Protein AF-B0FYC1-F1 (afdb_monomer)

Solvent-accessible surface area (backbone atoms only — not comparable to full-atom values): 11957 Å² total; per-residue (Å²): 111,47,61,56,75,51,78,53,72,67,59,51,48,52,52,51,52,51,51,53,53,49,27,66,76,67,75,46,90,80,80,41,30,42,31,46,55,44,67,52,36,21,31,24,55,46,52,77,91,58,66,62,41,80,49,46,56,67,42,77,38,33,39,30,28,53,65,93,46,63,13,53,87,59,35,43,14,32,41,33,48,93,71,46,66,56,57,86,60,56,58,75,70,39,51,40,22,34,57,85,55,68,28,42,28,36,26,73,41,77,41,78,89,78,36,28,36,33,28,34,28,69,42,62,41,69,52,47,54,67,27,47,43,48,50,51,93,50,80,73,89,59,68,72,66,42,74,64,41,55,52,52,49,51,53,41,54,77,68,63,48,45,31,39,36,40,39,66,32,45,43,32,66,33,45,48,57,54,50,50,55,27,48,78,71,73,38,71,82,46,40,38,24,40,23,40,32,41,62,56,17,60,77,33,35,69,53,31,56,74,58,30,76,42,78,40,84,38,65,69,50,41,67,63,71

Mean predicted aligned error: 3.72 Å

Foldseek 3Di:
DQELLDDDLVVSLVVLVVVVVVCVVVVDDDAFEYEFPAWFKFWAAAPDPDFKAWDAFFDKAKEAQQPDDHDDNRYTYMDTFPRDRCLVQDDQQWWKAWQLNPWIWGFHDADPVRSMTITGTHHTDIHGHGITIDTAPTDDPHDLAGPSRLVSLLSVVVSPGQEYERPPDQALVSLVVSCVSCVVSVNNNRFYEYEDQGPSCVVHVVRNVVNGPYYDYPVSSHVSD

Nearest PDB structures (foldseek):
  8iau-assembly1_C  TM=9.844E-01  e=4.352E-39  Streptococcus pneumoniae R6
  8iav-assembly1_D  TM=9.855E-01  e=6.166E-29  Streptococcus pneumoniae R6
  4yng-assembly1_D  TM=9.513E-01  e=1.960E-28  Escherichia coli
  4yng-assembly2_G  TM=9.503E-01  e=7.948E-28  Escherichia coli
  2e28-assembly1_A  TM=9.509E-01  e=4.743E-25  Geobacillus stearothermophilus

pLDDT: mean 95.65, std 3.63, range [79.38, 98.75]

Structure (mmCIF, N/CA/C/O backbone):
data_AF-B0FYC1-F1
#
_entry.id   AF-B0FYC1-F1
#
loop_
_atom_site.group_PDB
_atom_site.id
_atom_site.type_symbol
_atom_site.label_atom_id
_atom_site.label_alt_id
_atom_site.label_comp_id
_atom_site.label_asym_id
_atom_site.label_entity_id
_atom_site.label_seq_id
_atom_site.pdbx_PDB_ins_code
_atom_site.Cartn_x
_atom_site.Cartn_y
_atom_site.Cartn_z
_atom_site.occupancy
_atom_site.B_iso_or_equiv
_atom_site.auth_seq_id
_atom_site.auth_comp_id
_atom_site.auth_asym_id
_atom_site.auth_atom_id
_atom_site.pdbx_PDB_model_num
ATOM 1 N N . ARG A 1 1 ? -11.394 10.426 9.222 1.00 97.31 1 ARG A N 1
ATOM 2 C CA . ARG A 1 1 ? -10.357 9.568 8.605 1.00 97.31 1 ARG A CA 1
ATOM 3 C C . ARG A 1 1 ? -9.021 10.265 8.756 1.00 97.31 1 ARG A C 1
ATOM 5 O O . ARG A 1 1 ? -8.902 11.402 8.316 1.00 97.31 1 ARG A O 1
ATOM 12 N N . PHE A 1 2 ? -8.058 9.582 9.352 1.00 98.12 2 PHE A N 1
ATOM 13 C CA . PHE A 1 2 ? -6.669 9.993 9.488 1.00 98.12 2 PHE A CA 1
ATOM 14 C C . PHE A 1 2 ? -5.854 9.040 8.615 1.00 98.12 2 PHE A C 1
ATOM 16 O O . PHE A 1 2 ? -5.843 7.843 8.878 1.00 98.12 2 PHE A O 1
ATOM 23 N N . ASN A 1 3 ? -5.287 9.542 7.517 1.00 96.88 3 ASN A N 1
ATOM 24 C CA . ASN A 1 3 ? -4.524 8.731 6.567 1.00 96.88 3 ASN A CA 1
ATOM 25 C C . ASN A 1 3 ? -3.059 8.681 7.010 1.00 96.88 3 ASN A C 1
ATOM 27 O O . ASN A 1 3 ? -2.373 9.700 6.903 1.00 96.88 3 ASN A O 1
ATOM 31 N N . PHE A 1 4 ? -2.604 7.525 7.495 1.00 96.06 4 PHE A N 1
ATOM 32 C CA . PHE A 1 4 ? -1.253 7.339 8.031 1.00 96.06 4 PHE A CA 1
ATOM 33 C C . PHE A 1 4 ? -0.199 7.050 6.956 1.00 96.06 4 PHE A C 1
ATOM 35 O O . PHE A 1 4 ? 0.986 6.971 7.270 1.00 96.06 4 PHE A O 1
ATOM 42 N N . SER A 1 5 ? -0.567 7.038 5.670 1.00 90.06 5 SER A N 1
ATOM 43 C CA . SER A 1 5 ? 0.408 7.116 4.571 1.00 90.06 5 SER A CA 1
ATOM 44 C C . SER A 1 5 ? 1.180 8.444 4.555 1.00 90.06 5 SER A C 1
ATOM 46 O O . SER A 1 5 ? 2.250 8.529 3.946 1.00 90.06 5 SER A O 1
ATOM 48 N N . HIS A 1 6 ? 0.671 9.475 5.242 1.00 87.75 6 HIS A N 1
ATOM 49 C CA . HIS A 1 6 ? 1.263 10.811 5.326 1.00 87.75 6 HIS A CA 1
ATOM 50 C C . HIS A 1 6 ? 1.320 11.329 6.765 1.00 87.75 6 HIS A C 1
ATOM 52 O O . HIS A 1 6 ? 0.493 10.967 7.600 1.00 87.75 6 HIS A O 1
ATOM 58 N N . GLY A 1 7 ? 2.254 12.248 7.010 1.00 89.56 7 GLY A N 1
ATOM 59 C CA . GLY A 1 7 ? 2.492 12.829 8.329 1.00 89.56 7 GLY A CA 1
ATOM 60 C C . GLY A 1 7 ? 3.144 11.853 9.305 1.00 89.56 7 GLY A C 1
ATOM 61 O O . GLY A 1 7 ? 3.281 10.659 9.025 1.00 89.56 7 GLY A O 1
ATOM 62 N N . ASP A 1 8 ? 3.572 12.390 10.439 1.00 96.06 8 ASP A N 1
ATOM 63 C CA . ASP A 1 8 ? 4.079 11.626 11.576 1.00 96.06 8 ASP A CA 1
ATOM 64 C C . ASP A 1 8 ? 3.025 11.536 12.695 1.00 96.06 8 ASP A C 1
ATOM 66 O O . ASP A 1 8 ? 1.916 12.067 12.587 1.00 96.06 8 ASP A O 1
ATOM 70 N N . HIS A 1 9 ? 3.353 10.829 13.779 1.00 98.19 9 HIS A N 1
ATOM 71 C CA . HIS A 1 9 ? 2.449 10.676 14.925 1.00 98.19 9 HIS A CA 1
ATOM 72 C C . HIS A 1 9 ? 2.091 12.016 15.570 1.00 98.19 9 HIS A C 1
ATOM 74 O O . HIS A 1 9 ? 0.949 12.196 15.985 1.00 98.19 9 HIS A O 1
ATOM 80 N N . GLN A 1 10 ? 3.020 12.976 15.606 1.00 98.06 10 GLN A N 1
ATOM 81 C CA . GLN A 1 10 ? 2.755 14.296 16.172 1.00 98.06 10 GLN A CA 1
ATOM 82 C C . GLN A 1 10 ? 1.689 15.029 15.348 1.00 98.06 10 GLN A C 1
ATOM 84 O O . GLN A 1 10 ? 0.670 15.457 15.890 1.00 98.06 10 GLN A O 1
ATOM 89 N N . GLU A 1 11 ? 1.868 15.094 14.029 1.00 97.62 11 GLU A N 1
ATOM 90 C CA . GLU A 1 11 ? 0.924 15.734 13.114 1.00 97.62 11 GLU A CA 1
ATOM 91 C C . GLU A 1 11 ? -0.456 15.056 13.150 1.00 97.62 11 GLU A C 1
ATOM 93 O O . GLU A 1 11 ? -1.493 15.729 13.148 1.00 97.62 11 GLU A O 1
ATOM 98 N N . GLN A 1 12 ? -0.498 13.721 13.202 1.00 98.12 12 GLN A N 1
ATOM 99 C CA . GLN A 1 12 ? -1.759 12.983 13.317 1.00 98.12 12 GLN A CA 1
ATOM 100 C C . GLN A 1 12 ? -2.446 13.236 14.667 1.00 98.12 12 GLN A C 1
ATOM 102 O O . GLN A 1 12 ? -3.660 13.456 14.696 1.00 98.12 12 GLN A O 1
ATOM 107 N N . GLY A 1 13 ? -1.689 13.281 15.765 1.00 98.19 13 GLY A N 1
ATOM 108 C CA . GLY A 1 13 ? -2.191 13.628 17.097 1.00 98.19 13 GLY A CA 1
ATOM 109 C C . GLY A 1 13 ? -2.790 15.032 17.150 1.00 98.19 13 GLY A C 1
ATOM 110 O O . GLY A 1 13 ? -3.908 15.211 17.636 1.00 98.19 13 GLY A O 1
ATOM 111 N N . ASP A 1 14 ? -2.120 16.019 16.553 1.00 98.31 14 ASP A N 1
ATOM 112 C CA . ASP A 1 14 ? -2.607 17.402 16.490 1.00 98.31 14 ASP A CA 1
ATOM 113 C C . ASP A 1 14 ? -3.913 17.516 15.684 1.00 98.31 14 ASP A C 1
ATOM 115 O O . ASP A 1 14 ? -4.853 18.230 16.067 1.00 98.31 14 ASP A O 1
ATOM 119 N N . ARG A 1 15 ? -4.031 16.754 14.587 1.00 98.06 15 ARG A N 1
ATOM 120 C CA . ARG A 1 15 ? -5.282 16.644 13.818 1.00 98.06 15 ARG A CA 1
ATOM 121 C C . ARG A 1 15 ? -6.396 16.016 14.652 1.00 98.06 15 ARG A C 1
ATOM 123 O O . ARG A 1 15 ? -7.517 16.526 14.642 1.00 98.06 15 ARG A O 1
ATOM 130 N N . MET A 1 16 ? -6.110 14.943 15.388 1.00 98.12 16 MET A N 1
ATOM 131 C CA . MET A 1 16 ? -7.084 14.296 16.273 1.00 98.12 16 MET A CA 1
ATOM 132 C C . MET A 1 16 ? -7.540 15.240 17.394 1.00 98.12 16 MET A C 1
ATOM 134 O O . MET A 1 16 ? -8.743 15.371 17.631 1.00 98.12 16 MET A O 1
ATOM 138 N N . ALA A 1 17 ? -6.616 15.970 18.022 1.00 98.06 17 ALA A N 1
ATOM 139 C CA . ALA A 1 17 ? -6.924 16.982 19.033 1.00 98.06 17 ALA A CA 1
ATOM 140 C C . ALA A 1 17 ? -7.805 18.111 18.470 1.00 98.06 17 ALA A C 1
ATOM 142 O O . ALA A 1 17 ? -8.762 18.545 19.116 1.00 98.06 17 ALA A O 1
ATOM 143 N N . THR A 1 18 ? -7.544 18.537 17.231 1.00 98.25 18 THR A N 1
ATOM 144 C CA . THR A 1 18 ? -8.375 19.526 16.530 1.00 98.25 18 THR A CA 1
ATOM 145 C C . THR A 1 18 ? -9.812 19.032 16.355 1.00 98.25 18 THR A C 1
ATOM 147 O O . THR A 1 18 ? -10.756 19.782 16.613 1.00 98.25 18 THR A O 1
ATOM 150 N N . VAL A 1 19 ? -10.000 17.763 15.976 1.00 97.94 19 VAL A N 1
ATOM 151 C CA . VAL A 1 19 ? -11.339 17.162 15.861 1.00 97.94 19 VAL A CA 1
ATOM 152 C C . VAL A 1 19 ? -12.032 17.101 17.223 1.00 97.94 19 VAL A C 1
ATOM 154 O O . VAL A 1 19 ? -13.192 17.493 17.314 1.00 97.94 19 VAL A O 1
ATOM 157 N N . ARG A 1 20 ? -11.334 16.706 18.298 1.00 97.69 20 ARG A N 1
ATOM 158 C CA . ARG A 1 20 ? -11.902 16.686 19.663 1.00 97.69 20 ARG A CA 1
ATOM 159 C C . ARG A 1 20 ? -12.400 18.064 20.100 1.00 97.69 20 ARG A C 1
ATOM 161 O O . ARG A 1 20 ? -13.526 18.189 20.572 1.00 97.69 20 ARG A O 1
ATOM 168 N N . ARG A 1 21 ? -11.613 19.115 19.856 1.00 98.19 21 ARG A N 1
ATOM 169 C CA . ARG A 1 21 ? -12.031 20.499 20.125 1.00 98.19 21 ARG A CA 1
ATOM 170 C C . ARG A 1 21 ? -13.272 20.889 19.318 1.00 98.19 21 ARG A C 1
ATOM 172 O O . ARG A 1 21 ? -14.149 21.583 19.828 1.00 98.19 21 ARG A O 1
ATOM 179 N N . ALA A 1 22 ? -13.364 20.452 18.063 1.00 98.25 22 ALA A N 1
ATOM 180 C CA . ALA A 1 22 ? -14.547 20.692 17.243 1.00 98.25 22 ALA A CA 1
ATOM 181 C C . ALA A 1 22 ? -15.791 19.977 17.803 1.00 98.25 22 ALA A C 1
ATOM 183 O O . ALA A 1 22 ? -16.869 20.572 17.806 1.00 98.25 22 ALA A O 1
ATOM 184 N N . GLU A 1 23 ? -15.650 18.754 18.328 1.00 97.88 23 GLU A N 1
ATOM 185 C CA . GLU A 1 23 ? -16.742 18.045 19.012 1.00 97.88 23 GLU A CA 1
ATOM 186 C C . GLU A 1 23 ? -17.252 18.808 20.239 1.00 97.88 23 GLU A C 1
ATOM 188 O O . GLU A 1 23 ? -18.464 18.924 20.424 1.00 97.88 23 GLU A O 1
ATOM 193 N N . GLU A 1 24 ? -16.341 19.329 21.067 1.00 97.75 24 GLU A N 1
ATOM 194 C CA . GLU A 1 24 ? -16.670 20.102 22.273 1.00 97.75 24 GLU A CA 1
ATOM 195 C C . GLU A 1 24 ? -17.447 21.376 21.934 1.00 97.75 24 GLU A C 1
ATOM 197 O O . GLU A 1 24 ? -18.479 21.653 22.541 1.00 97.75 24 GLU A O 1
ATOM 202 N N . ILE A 1 25 ? -16.983 22.124 20.929 1.00 98.38 25 ILE A N 1
ATOM 203 C CA . ILE A 1 25 ? -17.631 23.363 20.478 1.00 98.38 25 ILE A CA 1
ATOM 204 C C . ILE A 1 25 ? -19.008 23.071 19.872 1.00 98.38 25 ILE A C 1
ATOM 206 O O . ILE A 1 25 ? -19.964 23.807 20.117 1.00 98.38 25 ILE A O 1
ATOM 210 N N . ALA A 1 26 ? -19.116 22.019 19.058 1.00 97.88 26 ALA A N 1
ATOM 211 C CA . ALA A 1 26 ? -20.341 21.701 18.331 1.00 97.88 26 ALA A CA 1
ATOM 212 C C . ALA A 1 26 ? -21.358 20.892 19.154 1.00 97.88 26 ALA A C 1
ATOM 214 O O . ALA A 1 26 ? -22.508 20.768 18.729 1.00 97.88 26 ALA A O 1
ATOM 215 N N . GLY A 1 27 ? -20.944 20.295 20.278 1.00 97.81 27 GLY A N 1
ATOM 216 C CA . GLY A 1 27 ? -21.760 19.361 21.057 1.00 97.81 27 GLY A CA 1
ATOM 217 C C . GLY A 1 27 ? -22.130 18.089 20.284 1.00 97.81 27 GLY A C 1
ATOM 218 O O . GLY A 1 27 ? -23.174 17.490 20.540 1.00 97.81 27 GLY A O 1
ATOM 219 N N . LYS A 1 28 ? -21.316 17.694 19.297 1.00 97.62 28 LYS A N 1
ATOM 220 C CA . LYS A 1 28 ? -21.566 16.547 18.409 1.00 97.62 28 LYS A CA 1
ATOM 221 C C . LYS A 1 28 ? -20.375 15.606 18.414 1.00 97.62 28 LYS A C 1
ATOM 223 O O . LYS A 1 28 ? -19.239 16.061 18.404 1.00 97.62 28 LYS A O 1
ATOM 228 N N . LYS A 1 29 ? -20.649 14.303 18.386 1.00 96.38 29 LYS A N 1
ATOM 229 C CA . LYS A 1 29 ? -19.627 13.258 18.303 1.00 96.38 29 LYS A CA 1
ATOM 230 C C . LYS A 1 29 ? -19.434 12.769 16.874 1.00 96.38 29 LYS A C 1
ATOM 232 O O . LYS A 1 29 ? -20.402 12.680 16.117 1.00 96.38 29 LYS A O 1
ATOM 237 N N . VAL A 1 30 ? -18.193 12.456 16.523 1.00 97.38 30 VAL A N 1
ATOM 238 C CA . VAL A 1 30 ? -17.780 11.889 15.239 1.00 97.38 30 VAL A CA 1
ATOM 239 C C . VAL A 1 30 ? -16.853 10.699 15.462 1.00 97.38 30 VAL A C 1
ATOM 241 O O . VAL A 1 30 ? -16.170 10.596 16.473 1.00 97.38 30 VAL A O 1
ATOM 244 N N . GLY A 1 31 ? -16.828 9.788 14.493 1.00 97.12 31 GLY A N 1
ATOM 245 C CA . GLY A 1 31 ? -15.943 8.633 14.527 1.00 97.12 31 GLY A CA 1
ATOM 246 C C . GLY A 1 31 ? -14.504 8.969 14.138 1.00 97.12 31 GLY A C 1
ATOM 247 O O . GLY A 1 31 ? -14.258 9.675 13.154 1.00 97.12 31 GLY A O 1
ATOM 248 N N . PHE A 1 32 ? -13.549 8.395 14.861 1.00 98.38 32 PHE A N 1
ATOM 249 C CA . PHE A 1 32 ? -12.123 8.476 14.576 1.00 98.38 32 PHE A CA 1
ATOM 250 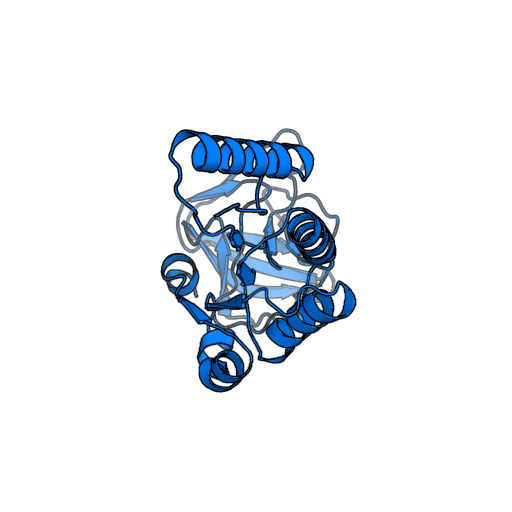C C . PHE A 1 32 ? -11.692 7.188 13.874 1.00 98.38 32 PHE A C 1
ATOM 252 O O . PHE A 1 32 ? -11.681 6.115 14.472 1.00 98.38 32 PHE A O 1
ATOM 259 N N . LEU A 1 33 ? -11.368 7.308 12.586 1.00 98.69 33 LEU A N 1
ATOM 260 C CA . LEU A 1 33 ? -10.904 6.206 11.745 1.00 98.69 33 LEU A CA 1
ATOM 261 C C . LEU A 1 33 ? -9.442 6.423 11.379 1.00 98.69 3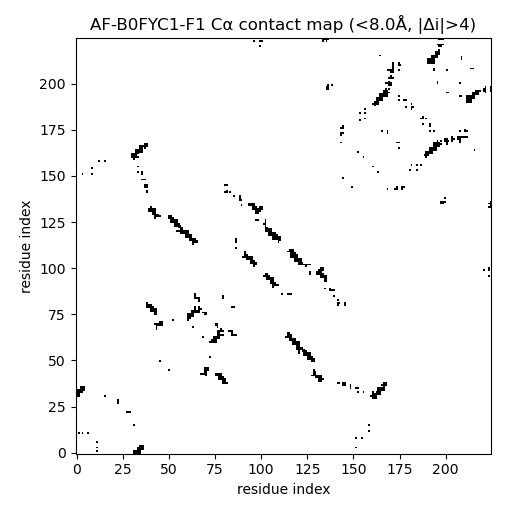3 LEU A C 1
ATOM 263 O O . LEU A 1 33 ? -9.146 7.424 10.715 1.00 98.69 33 LEU A O 1
ATOM 267 N N . LEU A 1 34 ? -8.574 5.498 11.780 1.00 98.56 34 LEU A N 1
ATOM 268 C CA . LEU A 1 34 ? -7.202 5.387 11.291 1.00 98.56 34 LEU A CA 1
ATOM 269 C C . LEU A 1 34 ? -7.206 4.559 10.012 1.00 98.56 34 LEU A C 1
ATOM 271 O O . LEU A 1 34 ? -7.779 3.480 9.989 1.00 98.56 34 LEU A O 1
ATOM 275 N N . ASP A 1 35 ? -6.594 5.070 8.954 1.00 98.12 35 ASP A N 1
ATOM 276 C CA . ASP A 1 35 ? -6.373 4.341 7.707 1.00 98.12 35 ASP A CA 1
ATOM 277 C C . ASP A 1 35 ? -4.882 4.036 7.610 1.00 98.12 35 ASP A C 1
ATOM 279 O O . ASP A 1 35 ? -4.065 4.963 7.548 1.00 98.12 35 ASP A O 1
ATOM 283 N N . THR A 1 36 ? -4.554 2.750 7.716 1.00 97.06 36 THR A N 1
ATOM 284 C CA . THR A 1 36 ? -3.173 2.249 7.713 1.00 97.06 36 THR A CA 1
ATOM 285 C C . THR A 1 36 ? -2.512 2.492 6.363 1.00 97.06 36 THR A C 1
ATOM 287 O O . THR A 1 36 ? -3.184 2.624 5.338 1.00 97.06 36 THR A O 1
ATOM 290 N N . LYS A 1 37 ? -1.181 2.537 6.337 1.00 93.25 37 LYS A N 1
ATOM 291 C CA . LYS A 1 37 ? -0.457 2.679 5.078 1.00 93.25 37 LYS A CA 1
ATOM 292 C C . LYS A 1 37 ? -0.487 1.368 4.290 1.00 93.25 37 LYS A C 1
ATOM 294 O O . LYS A 1 37 ? -0.746 1.388 3.090 1.00 93.25 37 LYS A O 1
ATOM 299 N N . GLY A 1 38 ? -0.275 0.252 4.983 1.00 92.12 38 GLY A N 1
ATOM 300 C CA . GLY A 1 38 ? -0.203 -1.078 4.393 1.00 92.12 38 GLY A CA 1
ATOM 301 C C . GLY A 1 38 ? 1.129 -1.362 3.688 1.00 92.12 38 GLY A C 1
ATOM 302 O O . GLY A 1 38 ? 1.951 -0.459 3.473 1.00 92.12 38 GLY A O 1
ATOM 303 N N . PRO A 1 39 ? 1.371 -2.634 3.331 1.00 90.62 39 PRO A N 1
ATOM 304 C CA . PRO A 1 39 ? 2.517 -3.012 2.520 1.00 90.62 39 PRO A CA 1
ATOM 305 C C . PRO A 1 39 ? 2.343 -2.534 1.070 1.00 90.62 39 PRO A C 1
ATOM 307 O O . PRO A 1 39 ? 1.286 -2.704 0.476 1.00 90.62 39 PRO A O 1
ATOM 310 N N . GLU A 1 40 ? 3.398 -1.971 0.484 1.00 89.25 40 GLU A N 1
ATOM 311 C CA . GLU A 1 40 ? 3.412 -1.477 -0.899 1.00 89.25 40 GLU A CA 1
ATOM 312 C C . GLU A 1 40 ? 4.753 -1.804 -1.579 1.00 89.25 40 GLU A C 1
ATOM 314 O O . GLU A 1 40 ? 5.767 -2.041 -0.910 1.00 89.25 40 GLU A O 1
ATOM 319 N N . ILE A 1 41 ? 4.766 -1.784 -2.914 1.00 94.06 41 ILE A N 1
ATOM 320 C CA . ILE A 1 41 ? 5.994 -1.702 -3.713 1.00 94.06 41 ILE A CA 1
ATOM 321 C C . ILE A 1 41 ? 6.134 -0.268 -4.205 1.00 94.06 41 ILE A C 1
ATOM 323 O O . ILE A 1 41 ? 5.158 0.358 -4.622 1.00 94.06 41 ILE A O 1
ATOM 327 N N . ARG A 1 42 ? 7.353 0.262 -4.180 1.00 95.06 42 ARG A N 1
ATOM 328 C CA . ARG A 1 42 ? 7.677 1.571 -4.738 1.00 95.06 42 ARG A CA 1
ATOM 329 C C . ARG A 1 42 ? 8.933 1.543 -5.581 1.00 95.06 42 ARG A C 1
ATOM 331 O O . ARG A 1 42 ? 9.772 0.671 -5.415 1.00 95.06 42 ARG A O 1
ATOM 338 N N . THR A 1 43 ? 9.106 2.544 -6.433 1.00 96.25 43 THR A N 1
ATOM 339 C CA . THR A 1 43 ? 10.417 2.845 -7.014 1.00 96.25 43 THR A CA 1
ATOM 340 C C . THR A 1 43 ? 11.354 3.415 -5.949 1.00 96.25 43 THR A C 1
ATOM 342 O O . THR A 1 43 ? 10.938 4.182 -5.076 1.00 96.25 43 THR A O 1
ATOM 345 N N . GLU A 1 44 ? 12.629 3.057 -6.010 1.00 95.50 44 GLU A N 1
ATOM 346 C CA . GLU A 1 44 ? 13.650 3.594 -5.113 1.00 95.50 44 GLU A CA 1
ATOM 347 C C . GLU A 1 44 ? 13.997 5.058 -5.421 1.00 95.50 44 GLU A C 1
ATOM 349 O O . GLU A 1 44 ? 13.531 5.668 -6.391 1.00 95.50 44 GLU A O 1
ATOM 354 N N . LEU A 1 45 ? 14.836 5.640 -4.566 1.00 94.38 45 LEU A N 1
ATOM 355 C CA . LEU A 1 45 ? 15.536 6.880 -4.875 1.00 94.38 45 LEU A CA 1
ATOM 356 C C . LEU A 1 45 ? 16.413 6.706 -6.114 1.00 94.38 45 LEU A C 1
ATOM 358 O O . LEU A 1 45 ? 16.912 5.621 -6.405 1.00 94.38 45 LEU A O 1
ATOM 362 N N . PHE A 1 46 ? 16.599 7.793 -6.851 1.00 93.75 46 PHE A N 1
ATOM 363 C CA . PHE A 1 46 ? 17.389 7.779 -8.074 1.00 93.75 46 PHE A CA 1
ATOM 364 C C . PHE A 1 46 ? 18.847 8.113 -7.764 1.00 93.75 46 PHE A C 1
ATOM 366 O O . PHE A 1 46 ? 19.154 8.745 -6.745 1.00 93.75 46 PHE A O 1
ATOM 373 N N . GLU A 1 47 ? 19.745 7.641 -8.621 1.00 87.44 47 GLU A N 1
ATOM 374 C CA . GLU A 1 47 ? 21.097 8.169 -8.700 1.00 87.44 47 GLU A CA 1
ATOM 375 C C . GLU A 1 47 ? 21.048 9.635 -9.147 1.00 87.44 47 GLU A C 1
ATOM 377 O O . GLU A 1 47 ? 20.106 10.084 -9.808 1.00 87.44 47 GLU A O 1
ATOM 382 N N . ASP A 1 48 ? 22.060 10.392 -8.727 1.00 79.38 48 ASP A N 1
ATOM 383 C CA . ASP A 1 48 ? 22.152 11.838 -8.930 1.00 79.38 48 ASP A CA 1
ATOM 384 C C . ASP A 1 48 ? 20.957 12.641 -8.363 1.00 79.38 48 ASP A C 1
ATOM 386 O O . ASP A 1 48 ? 20.144 12.157 -7.573 1.00 79.38 48 ASP A O 1
ATOM 390 N N . ASP A 1 49 ? 20.857 13.917 -8.745 1.00 83.75 49 ASP A N 1
ATOM 391 C CA . ASP A 1 49 ? 19.732 14.802 -8.410 1.00 83.75 49 ASP A CA 1
ATOM 392 C C . ASP A 1 49 ? 18.547 14.645 -9.390 1.00 83.75 49 ASP A C 1
ATOM 394 O O . ASP A 1 49 ? 17.698 15.538 -9.520 1.00 83.75 49 ASP A O 1
ATOM 398 N N . ALA A 1 50 ? 18.476 13.513 -10.103 1.00 86.44 50 ALA A N 1
ATOM 399 C CA . ALA A 1 50 ? 17.408 13.231 -11.051 1.00 86.44 50 ALA A CA 1
ATOM 400 C C . ALA A 1 50 ? 16.044 13.178 -10.340 1.00 86.44 50 ALA A C 1
ATOM 402 O O . ALA A 1 50 ? 15.873 12.592 -9.266 1.00 86.44 50 ALA A O 1
ATOM 403 N N . LYS A 1 51 ? 15.044 13.822 -10.948 1.00 89.38 51 LYS A N 1
ATOM 404 C CA . LYS A 1 51 ? 13.663 13.825 -10.436 1.00 89.38 51 LYS A CA 1
ATOM 405 C C . LYS A 1 51 ? 12.806 12.745 -11.087 1.00 89.38 51 LYS A C 1
ATOM 407 O O . LYS A 1 51 ? 11.949 12.171 -10.419 1.00 89.38 51 LYS A O 1
ATOM 412 N N . GLU A 1 52 ? 13.054 12.493 -12.365 1.00 94.81 52 GLU A N 1
ATOM 413 C CA . GLU A 1 52 ? 12.304 11.569 -13.204 1.00 94.81 52 GLU A CA 1
ATOM 414 C C . GLU A 1 52 ? 13.153 11.117 -14.399 1.00 94.81 52 GLU A C 1
ATOM 416 O O . GLU A 1 52 ? 14.065 11.831 -14.825 1.00 94.81 52 GLU A O 1
ATOM 421 N N . TYR A 1 53 ? 12.824 9.950 -14.949 1.00 96.38 53 TYR A N 1
ATOM 422 C CA . TYR A 1 53 ? 13.338 9.459 -16.224 1.00 96.38 53 TYR A CA 1
ATOM 423 C C . TYR A 1 53 ? 12.178 9.288 -17.200 1.00 96.38 53 TYR A C 1
ATOM 425 O O . TYR A 1 53 ? 11.177 8.656 -16.865 1.00 96.38 53 TYR A O 1
ATOM 433 N N . ALA A 1 54 ? 12.314 9.858 -18.396 1.00 97.00 54 ALA A N 1
ATOM 434 C CA . ALA A 1 54 ? 11.339 9.716 -19.469 1.00 97.00 54 ALA A CA 1
ATOM 435 C C . ALA A 1 54 ? 11.642 8.487 -20.332 1.00 97.00 54 ALA A C 1
ATOM 437 O O . ALA A 1 54 ? 12.807 8.244 -20.675 1.00 97.00 54 ALA A O 1
ATOM 438 N N . TYR A 1 55 ? 10.577 7.784 -20.705 1.00 97.75 55 TYR A N 1
ATOM 439 C CA . TYR A 1 55 ? 10.592 6.595 -21.543 1.00 97.75 55 TYR A CA 1
ATOM 440 C C . TYR A 1 55 ? 9.578 6.716 -22.676 1.00 97.75 55 TYR A C 1
ATOM 442 O O . TYR A 1 55 ? 8.531 7.358 -22.541 1.00 97.75 55 TYR A O 1
ATOM 450 N N . THR A 1 56 ? 9.900 6.068 -23.785 1.00 98.19 56 THR A N 1
ATOM 451 C CA . THR A 1 56 ? 9.044 5.937 -24.958 1.00 98.19 56 THR A CA 1
ATOM 452 C C . THR A 1 56 ? 8.591 4.490 -25.098 1.00 98.19 56 THR A C 1
ATOM 454 O O . THR A 1 56 ? 9.287 3.550 -24.719 1.00 98.19 56 THR A O 1
ATOM 457 N N . THR A 1 57 ? 7.400 4.307 -25.652 1.00 98.50 57 THR A N 1
ATOM 458 C CA . THR A 1 57 ? 6.832 2.996 -25.967 1.00 98.50 57 THR A CA 1
ATOM 459 C C . THR A 1 57 ? 7.830 2.134 -26.746 1.00 98.50 57 THR A C 1
ATOM 461 O O . THR A 1 57 ? 8.367 2.557 -27.772 1.00 98.50 57 THR A O 1
ATOM 464 N N . GLY A 1 58 ? 8.053 0.907 -26.280 1.00 97.94 58 GLY A N 1
ATOM 465 C CA . GLY A 1 58 ? 9.009 -0.040 -26.854 1.00 97.94 58 GLY A CA 1
ATOM 466 C C . GLY A 1 58 ? 10.434 0.067 -26.306 1.00 97.94 58 GLY A C 1
ATOM 467 O O . GLY A 1 58 ? 11.249 -0.804 -26.622 1.00 97.94 58 GLY A O 1
ATOM 468 N N . ASP A 1 59 ? 10.739 1.067 -25.471 1.00 98.44 59 ASP A N 1
ATOM 469 C CA . ASP A 1 59 ? 12.017 1.128 -24.762 1.00 98.44 59 ASP A CA 1
ATOM 470 C C . ASP A 1 59 ? 12.225 -0.134 -23.918 1.00 98.44 59 ASP A C 1
ATOM 472 O O . ASP A 1 59 ? 11.292 -0.690 -23.331 1.00 98.44 59 ASP A O 1
ATOM 476 N N . LYS A 1 60 ? 13.482 -0.578 -23.849 1.00 98.31 60 LYS A N 1
ATOM 477 C CA . LYS A 1 60 ? 13.902 -1.732 -23.057 1.00 98.31 60 LYS A CA 1
ATOM 478 C C . LYS A 1 60 ? 14.738 -1.251 -21.879 1.00 98.31 60 LYS A C 1
ATOM 480 O O . LYS A 1 60 ? 15.791 -0.650 -22.079 1.00 98.31 60 LYS A O 1
ATOM 485 N N . LEU A 1 61 ? 14.288 -1.559 -20.670 1.00 98.12 61 LEU A N 1
ATOM 486 C CA . LEU A 1 61 ? 14.988 -1.251 -19.424 1.00 98.12 61 LEU A CA 1
ATOM 487 C C . LEU A 1 61 ? 14.975 -2.463 -18.491 1.00 98.12 61 LEU A C 1
ATOM 489 O O . LEU A 1 61 ? 14.446 -3.529 -18.829 1.00 98.12 61 LEU A O 1
ATOM 493 N N . ARG A 1 62 ? 15.577 -2.301 -17.314 1.00 98.50 62 ARG A N 1
ATOM 494 C CA . ARG A 1 62 ? 15.615 -3.325 -16.275 1.00 98.50 62 ARG A CA 1
ATOM 495 C C . ARG A 1 62 ? 14.902 -2.846 -15.019 1.00 98.50 62 ARG A C 1
ATOM 497 O O . ARG A 1 62 ? 14.905 -1.656 -14.711 1.00 98.50 62 ARG A O 1
ATOM 504 N N . VAL A 1 63 ? 14.302 -3.781 -14.293 1.00 98.50 63 VAL A N 1
ATOM 505 C CA . VAL A 1 63 ? 13.691 -3.541 -12.983 1.00 98.50 63 VAL A CA 1
ATOM 506 C C . VAL A 1 63 ? 14.374 -4.437 -11.961 1.00 98.50 63 VAL A C 1
ATOM 508 O O . VAL A 1 63 ? 14.280 -5.658 -12.063 1.00 98.50 63 VAL A O 1
ATOM 511 N N . ALA A 1 64 ? 15.075 -3.850 -10.994 1.00 98.06 64 ALA A N 1
ATOM 512 C CA . ALA A 1 64 ? 15.783 -4.590 -9.954 1.00 98.06 64 ALA A CA 1
ATOM 513 C C . ALA A 1 64 ? 14.883 -4.827 -8.739 1.00 98.06 64 ALA A C 1
ATOM 515 O O . ALA A 1 64 ? 14.292 -3.891 -8.203 1.00 98.06 64 ALA A O 1
ATOM 516 N N . THR A 1 65 ? 14.803 -6.074 -8.275 1.00 96.69 65 THR A N 1
ATOM 517 C CA . THR A 1 65 ? 14.022 -6.444 -7.079 1.00 96.69 65 THR A CA 1
ATOM 518 C C . THR A 1 65 ? 14.881 -6.511 -5.818 1.00 96.69 65 THR A C 1
ATOM 520 O O . THR A 1 65 ? 14.363 -6.501 -4.698 1.00 96.69 65 THR A O 1
ATOM 523 N N . LYS A 1 66 ? 16.209 -6.553 -5.981 1.00 94.12 66 LYS A N 1
ATOM 524 C CA . LYS A 1 66 ? 17.163 -6.469 -4.877 1.00 94.12 66 LYS A CA 1
ATOM 525 C C . LYS A 1 66 ? 17.061 -5.105 -4.183 1.00 94.12 66 LYS A C 1
ATOM 527 O O . LYS A 1 66 ? 17.149 -4.057 -4.816 1.00 94.12 66 LYS A O 1
ATOM 532 N N . GLN A 1 67 ? 16.928 -5.141 -2.861 1.00 92.25 67 GLN A N 1
ATOM 533 C CA . GLN A 1 67 ? 16.717 -3.957 -2.028 1.00 92.25 67 GLN A CA 1
ATOM 534 C C . GLN A 1 67 ? 17.992 -3.113 -1.845 1.00 92.25 67 GLN A C 1
ATOM 536 O O . GLN A 1 67 ? 19.111 -3.633 -1.883 1.00 92.25 67 GLN A O 1
ATOM 541 N N . GLY A 1 68 ? 17.815 -1.812 -1.582 1.00 89.19 68 GLY A N 1
ATOM 542 C CA . GLY A 1 68 ? 18.902 -0.886 -1.228 1.00 89.19 68 GLY A CA 1
ATOM 543 C C . GLY A 1 68 ? 19.738 -0.376 -2.407 1.00 89.19 68 GLY A C 1
ATOM 544 O O . GLY A 1 68 ? 20.836 0.140 -2.198 1.00 89.19 68 GLY A O 1
ATOM 545 N N . ILE A 1 69 ? 19.239 -0.527 -3.634 1.00 92.44 69 ILE A N 1
ATOM 546 C CA . ILE A 1 69 ? 19.876 -0.042 -4.863 1.00 92.44 69 ILE A CA 1
ATOM 547 C C . ILE A 1 69 ? 19.184 1.253 -5.293 1.00 92.44 69 ILE A C 1
ATOM 549 O O . ILE A 1 69 ? 17.963 1.354 -5.224 1.00 92.44 69 ILE A O 1
ATOM 553 N N . LYS A 1 70 ? 19.951 2.248 -5.743 1.00 94.50 70 LYS A N 1
ATOM 554 C CA . LYS A 1 70 ? 19.382 3.453 -6.353 1.00 94.50 70 LYS A CA 1
ATOM 555 C C . LYS A 1 70 ? 19.042 3.197 -7.817 1.00 94.50 70 LYS A C 1
ATOM 557 O O . LYS A 1 70 ? 19.743 2.461 -8.500 1.00 94.50 70 LYS A O 1
ATOM 562 N N . SER A 1 71 ? 17.977 3.821 -8.296 1.00 96.31 71 SER A N 1
ATOM 563 C CA . SER A 1 71 ? 17.556 3.676 -9.689 1.00 96.31 71 SER A CA 1
ATOM 564 C C . SER A 1 71 ? 18.382 4.553 -10.628 1.00 96.31 71 SER A C 1
ATOM 566 O O . SER A 1 71 ? 18.685 5.697 -10.298 1.00 96.31 71 SER A O 1
ATOM 568 N N . THR A 1 72 ? 18.640 4.060 -11.831 1.00 96.38 72 THR A N 1
ATOM 569 C CA . THR A 1 72 ? 19.150 4.819 -12.980 1.00 96.38 72 THR A CA 1
ATOM 570 C C . THR A 1 72 ? 18.111 4.825 -14.102 1.00 96.38 72 THR A C 1
ATOM 572 O O . THR A 1 72 ? 17.015 4.282 -13.951 1.00 96.38 72 THR A O 1
ATOM 575 N N . LYS A 1 73 ? 18.438 5.424 -15.254 1.00 95.69 73 LYS A N 1
ATOM 576 C CA . LYS A 1 73 ? 17.571 5.351 -16.438 1.00 95.69 73 LYS A CA 1
ATOM 577 C C . LYS A 1 73 ? 17.511 3.933 -17.026 1.00 95.69 73 LYS A C 1
ATOM 579 O O . LYS A 1 73 ? 16.543 3.557 -17.673 1.00 95.69 73 LYS A O 1
ATOM 584 N N . GLU A 1 74 ? 18.548 3.133 -16.827 1.00 96.50 74 GLU A N 1
ATOM 585 C CA . GLU A 1 74 ? 18.641 1.780 -17.371 1.00 96.50 74 GLU A CA 1
ATOM 586 C C . GLU A 1 74 ? 18.093 0.729 -16.398 1.00 96.50 74 GLU A C 1
ATOM 588 O O . GLU A 1 74 ? 17.632 -0.328 -16.839 1.00 96.50 74 GLU A O 1
ATOM 593 N N . VAL A 1 75 ? 18.137 1.010 -15.089 1.00 97.31 75 VAL A N 1
ATOM 594 C CA . VAL A 1 75 ? 17.718 0.092 -14.023 1.00 97.31 75 VAL A CA 1
ATOM 595 C C . VAL A 1 75 ? 16.851 0.819 -12.998 1.00 97.31 75 VAL A C 1
ATOM 597 O O . VAL A 1 75 ? 17.346 1.602 -12.192 1.00 97.31 75 VAL A O 1
ATOM 600 N N . ILE A 1 76 ? 15.555 0.515 -12.968 1.00 97.81 76 ILE A N 1
ATOM 601 C CA . ILE A 1 76 ? 14.642 1.004 -11.930 1.00 97.81 76 ILE A CA 1
ATOM 602 C C . ILE A 1 76 ? 14.623 0.009 -10.773 1.00 97.81 76 ILE A C 1
ATOM 604 O O . ILE A 1 76 ? 14.177 -1.124 -10.928 1.00 97.81 76 ILE A O 1
ATOM 608 N N . ALA A 1 77 ? 15.101 0.414 -9.602 1.00 97.44 77 ALA A N 1
ATOM 609 C CA . ALA A 1 77 ? 15.104 -0.436 -8.418 1.00 97.44 77 ALA A CA 1
ATOM 610 C C . ALA A 1 77 ? 13.782 -0.325 -7.646 1.00 97.44 77 ALA A C 1
ATOM 612 O O . ALA A 1 77 ? 13.192 0.755 -7.547 1.00 97.44 77 ALA A O 1
ATOM 613 N N . LEU A 1 78 ? 13.320 -1.447 -7.095 1.00 97.19 78 LEU A N 1
ATOM 614 C CA . LEU A 1 78 ? 12.116 -1.525 -6.276 1.00 97.19 78 LEU A CA 1
ATOM 615 C C . LEU A 1 78 ? 12.461 -1.494 -4.785 1.00 97.19 78 LEU A C 1
ATOM 617 O O . LEU A 1 78 ? 13.284 -2.272 -4.307 1.00 97.19 78 LEU A O 1
ATOM 621 N N . ASN A 1 79 ? 11.756 -0.653 -4.039 1.00 94.38 79 ASN A N 1
ATOM 622 C CA . ASN A 1 79 ? 11.627 -0.734 -2.593 1.00 94.38 79 ASN A CA 1
ATOM 623 C C . ASN A 1 79 ? 10.354 -1.524 -2.279 1.00 94.38 79 ASN A C 1
ATOM 625 O O . ASN A 1 79 ? 9.251 -1.076 -2.595 1.00 94.38 79 ASN A O 1
ATOM 629 N N . VAL A 1 80 ? 10.499 -2.709 -1.699 1.00 93.50 80 VAL A N 1
ATOM 630 C CA . VAL A 1 80 ? 9.373 -3.597 -1.397 1.00 93.50 80 VAL A CA 1
ATOM 631 C C . VAL A 1 80 ? 9.188 -3.647 0.114 1.00 93.50 80 VAL A C 1
ATOM 633 O O . VAL A 1 80 ? 10.144 -3.892 0.856 1.00 93.50 80 VAL A O 1
ATOM 636 N N . ALA A 1 81 ? 7.957 -3.449 0.592 1.00 90.06 81 ALA A N 1
ATOM 637 C CA . ALA A 1 81 ? 7.651 -3.526 2.018 1.00 90.06 81 ALA A CA 1
ATOM 638 C C . ALA A 1 81 ? 8.173 -4.830 2.656 1.00 90.06 81 ALA A C 1
ATOM 640 O O . ALA A 1 81 ? 7.988 -5.925 2.127 1.00 90.06 81 ALA A O 1
ATOM 641 N N . GLY A 1 82 ? 8.841 -4.700 3.807 1.00 87.44 82 GLY A N 1
ATOM 642 C CA . GLY A 1 82 ? 9.494 -5.819 4.496 1.00 87.44 82 GLY A CA 1
ATOM 643 C C . GLY A 1 82 ? 10.848 -6.234 3.907 1.00 87.44 82 GLY A C 1
ATOM 644 O O . GLY A 1 82 ? 11.409 -7.232 4.348 1.00 87.44 82 GLY A O 1
ATOM 645 N N . GLY A 1 83 ? 11.378 -5.491 2.929 1.00 89.19 83 GLY A N 1
ATOM 646 C CA . GLY A 1 83 ? 12.639 -5.817 2.263 1.00 89.19 83 GLY A CA 1
ATOM 647 C C . GLY A 1 83 ? 12.553 -7.086 1.411 1.00 89.19 83 GLY A C 1
ATOM 648 O O . GLY A 1 83 ? 13.563 -7.762 1.212 1.00 89.19 83 GLY A O 1
ATOM 649 N N . LEU A 1 84 ? 11.345 -7.433 0.960 1.00 91.62 84 LEU A N 1
ATOM 650 C CA . LEU A 1 84 ? 11.090 -8.647 0.197 1.00 91.62 84 LEU A CA 1
ATOM 651 C C . LEU A 1 84 ? 11.688 -8.556 -1.204 1.00 91.62 84 LEU A C 1
ATOM 653 O O . LEU A 1 84 ? 11.714 -7.503 -1.835 1.00 91.62 84 LEU A O 1
ATOM 657 N N . ASP A 1 85 ? 12.125 -9.699 -1.709 1.00 94.75 85 ASP A N 1
ATOM 658 C CA . ASP A 1 85 ? 12.568 -9.833 -3.084 1.00 94.75 85 ASP A CA 1
ATOM 659 C C . ASP A 1 85 ? 11.504 -10.587 -3.881 1.00 94.75 85 ASP A C 1
ATOM 661 O O . ASP A 1 85 ? 11.364 -11.800 -3.755 1.00 94.75 85 ASP A O 1
ATOM 665 N N . VAL A 1 86 ? 10.761 -9.843 -4.700 1.00 95.69 86 VAL A N 1
ATOM 666 C CA . VAL A 1 86 ? 9.601 -10.344 -5.457 1.00 95.69 86 VAL A CA 1
ATOM 667 C C . VAL A 1 86 ? 9.976 -11.052 -6.758 1.00 95.69 86 VAL A C 1
ATOM 669 O O . VAL A 1 86 ? 9.101 -11.402 -7.548 1.00 95.69 86 VAL A O 1
ATOM 672 N N . PHE A 1 87 ? 11.269 -11.243 -7.039 1.00 97.31 87 PHE A N 1
ATOM 673 C CA . PHE A 1 87 ? 11.709 -11.803 -8.316 1.00 97.31 87 PHE A CA 1
ATOM 674 C C . PHE A 1 87 ? 11.078 -13.160 -8.611 1.00 97.31 87 PHE A C 1
ATOM 676 O O . PHE A 1 87 ? 10.705 -13.412 -9.752 1.00 97.31 87 PHE A O 1
ATOM 683 N N . ASP A 1 88 ? 10.964 -14.042 -7.618 1.00 96.56 88 ASP A N 1
ATOM 684 C CA . ASP A 1 88 ? 10.445 -15.399 -7.821 1.00 96.56 88 ASP A CA 1
ATOM 685 C C . ASP A 1 88 ? 8.917 -15.437 -7.955 1.00 96.56 88 ASP A C 1
ATOM 687 O O . ASP A 1 88 ? 8.399 -16.344 -8.602 1.00 96.56 88 ASP A O 1
ATOM 691 N N . ASP A 1 89 ? 8.221 -14.421 -7.438 1.00 95.50 89 ASP A N 1
ATOM 692 C CA . ASP A 1 89 ? 6.758 -14.320 -7.469 1.00 95.50 89 ASP A CA 1
ATOM 693 C C . ASP A 1 89 ? 6.224 -13.787 -8.810 1.00 95.50 89 ASP A C 1
ATOM 695 O O . ASP A 1 89 ? 5.066 -14.014 -9.157 1.00 95.50 89 ASP A O 1
ATOM 699 N N . VAL A 1 90 ? 7.058 -13.079 -9.581 1.00 96.88 90 VAL A N 1
ATOM 700 C CA . VAL A 1 90 ? 6.662 -12.446 -10.849 1.00 96.88 90 VAL A CA 1
ATOM 701 C C . VAL A 1 90 ? 7.074 -13.307 -12.041 1.00 96.88 90 VAL A C 1
ATOM 703 O O . VAL A 1 90 ? 8.242 -13.672 -12.206 1.00 96.88 90 VAL A O 1
ATOM 706 N N . GLU A 1 91 ? 6.122 -13.610 -12.916 1.00 96.94 91 GLU A N 1
ATOM 707 C CA . GLU A 1 91 ? 6.337 -14.414 -14.122 1.00 96.94 91 GLU A CA 1
ATOM 708 C C . GLU A 1 91 ? 6.679 -13.551 -15.349 1.00 96.94 91 GLU A C 1
ATOM 710 O O . GLU A 1 91 ? 6.320 -12.376 -15.437 1.00 96.94 91 GLU A O 1
ATOM 715 N N . VAL A 1 92 ? 7.353 -14.148 -16.339 1.00 98.31 92 VAL A N 1
ATOM 716 C CA . VAL A 1 92 ? 7.497 -13.521 -17.664 1.00 98.31 92 VAL A CA 1
ATOM 717 C C . VAL A 1 92 ? 6.112 -13.354 -18.294 1.00 98.31 92 VAL A C 1
ATOM 719 O O . VAL A 1 92 ? 5.280 -14.254 -18.222 1.00 98.31 92 VAL A O 1
ATOM 722 N N . GLY A 1 93 ? 5.875 -12.205 -18.921 1.00 98.00 93 GLY A N 1
ATOM 723 C CA . GLY A 1 93 ? 4.591 -11.799 -19.487 1.00 98.00 93 GLY A CA 1
ATOM 724 C C . GLY A 1 93 ? 3.714 -10.997 -18.525 1.00 98.00 93 GLY A C 1
ATOM 725 O O . GLY A 1 93 ? 2.711 -10.440 -18.964 1.00 98.00 93 GLY A O 1
ATOM 726 N N . LYS A 1 94 ? 4.074 -10.901 -17.237 1.00 97.50 94 LYS A N 1
ATOM 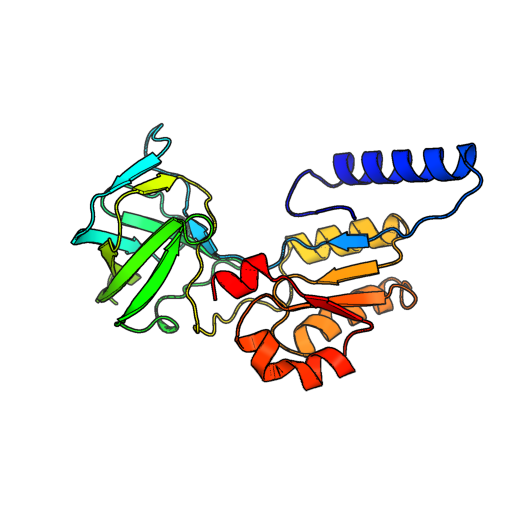727 C CA . LYS A 1 94 ? 3.361 -10.047 -16.278 1.00 97.50 94 LYS A CA 1
ATOM 728 C C . LYS A 1 94 ? 3.611 -8.569 -16.550 1.00 97.50 94 LYS A C 1
ATOM 730 O O . LYS A 1 94 ? 4.690 -8.175 -16.994 1.00 97.50 94 LYS A O 1
ATOM 735 N N . GLN A 1 95 ? 2.605 -7.768 -16.226 1.00 97.56 95 GLN A N 1
ATOM 736 C CA . GLN A 1 95 ? 2.670 -6.319 -16.291 1.00 97.56 95 GLN A CA 1
ATOM 737 C C . GLN A 1 95 ? 3.118 -5.759 -14.938 1.00 97.56 95 GLN A C 1
ATOM 739 O O . GLN A 1 95 ? 2.679 -6.217 -13.884 1.00 97.56 95 GLN A O 1
ATOM 744 N N . ILE A 1 96 ? 3.996 -4.765 -14.977 1.00 98.06 96 ILE A N 1
ATOM 745 C CA . ILE A 1 96 ? 4.396 -3.936 -13.847 1.00 98.06 96 ILE A CA 1
ATOM 746 C C . ILE A 1 96 ? 3.876 -2.532 -14.142 1.00 98.06 96 ILE A C 1
ATOM 748 O O . ILE A 1 96 ? 4.211 -1.932 -15.162 1.00 98.06 96 ILE A O 1
ATOM 752 N N . LEU A 1 97 ? 3.049 -2.017 -13.246 1.00 97.62 97 LEU A N 1
ATOM 753 C CA . LEU A 1 97 ? 2.387 -0.728 -13.355 1.00 97.62 97 LEU A CA 1
ATOM 754 C C . LEU A 1 97 ? 3.036 0.270 -12.404 1.00 97.62 97 LEU A C 1
ATOM 756 O O . LEU A 1 97 ? 3.146 -0.003 -11.212 1.00 97.62 97 LEU A O 1
ATOM 760 N N . VAL A 1 98 ? 3.434 1.436 -12.905 1.00 97.25 98 VAL A N 1
ATOM 761 C CA . VAL A 1 98 ? 4.128 2.472 -12.125 1.00 97.25 98 VAL A CA 1
ATOM 762 C C . VAL A 1 98 ? 3.290 3.750 -12.039 1.00 97.25 98 VAL A C 1
ATOM 764 O O . VAL A 1 98 ? 2.640 4.140 -13.009 1.00 97.25 98 VAL A O 1
ATOM 767 N N . ASP A 1 99 ? 3.338 4.412 -10.876 1.00 93.56 99 ASP A N 1
ATOM 768 C CA . ASP A 1 99 ? 2.614 5.657 -10.553 1.00 93.56 99 ASP A CA 1
ATOM 769 C C . ASP A 1 99 ? 1.105 5.520 -10.794 1.00 93.56 99 ASP A C 1
ATOM 771 O O . ASP A 1 99 ? 0.529 6.222 -11.624 1.00 93.56 99 ASP A O 1
ATOM 775 N N . ASP A 1 100 ? 0.486 4.586 -10.069 1.00 88.38 100 ASP A N 1
ATOM 776 C CA . ASP A 1 100 ? -0.954 4.298 -10.112 1.00 88.38 100 ASP A CA 1
ATOM 777 C C . ASP A 1 100 ? -1.446 3.884 -11.513 1.00 88.38 100 ASP A C 1
ATOM 779 O O . ASP A 1 100 ? -2.512 4.293 -11.971 1.00 88.38 100 ASP A O 1
ATOM 783 N N . GLY A 1 101 ? -0.631 3.101 -12.229 1.00 92.31 101 GLY A N 1
ATOM 784 C CA . GLY A 1 101 ? -0.977 2.578 -13.555 1.00 92.31 101 GLY A CA 1
ATOM 785 C C . GLY A 1 101 ? -0.764 3.547 -14.716 1.00 92.31 101 GLY A C 1
ATOM 786 O O . GLY A 1 101 ? -1.166 3.242 -15.835 1.00 92.31 101 GLY A O 1
ATOM 787 N N . LYS A 1 102 ? -0.117 4.699 -14.500 1.00 94.50 102 LYS A N 1
ATOM 788 C CA . LYS A 1 102 ? 0.177 5.651 -15.588 1.00 94.50 102 LYS A CA 1
ATOM 789 C C . LYS A 1 102 ? 1.195 5.132 -16.597 1.00 94.50 102 LYS A C 1
ATOM 791 O O . LYS A 1 102 ? 1.147 5.537 -17.758 1.00 94.50 102 LYS A O 1
ATOM 796 N N . LEU A 1 103 ? 2.134 4.301 -16.156 1.00 97.31 103 LEU A N 1
ATOM 797 C CA . LEU A 1 103 ? 3.119 3.674 -17.027 1.00 97.31 103 LEU A CA 1
ATOM 798 C C . LEU A 1 103 ? 3.067 2.158 -16.868 1.00 97.31 103 LEU A C 1
ATOM 800 O O . LEU A 1 103 ? 3.266 1.651 -15.762 1.00 97.31 103 LEU A O 1
ATOM 804 N N . GLY A 1 104 ? 2.827 1.462 -17.975 1.00 98.06 104 GLY A N 1
ATOM 805 C CA . GLY A 1 104 ? 2.883 0.009 -18.055 1.00 98.06 104 GLY A CA 1
ATOM 806 C C . GLY A 1 104 ? 4.235 -0.491 -18.548 1.00 98.06 104 GLY A C 1
ATOM 807 O O . GLY A 1 104 ? 4.838 0.081 -19.460 1.00 98.06 104 GLY A O 1
ATOM 808 N N . LEU A 1 105 ? 4.714 -1.569 -17.934 1.00 98.56 105 LEU A N 1
ATOM 809 C CA . LEU A 1 105 ? 5.926 -2.286 -18.306 1.00 98.56 105 LEU A CA 1
ATOM 810 C C . LEU A 1 105 ? 5.597 -3.780 -18.427 1.00 98.56 105 LEU A C 1
ATOM 812 O O . LEU A 1 105 ? 5.101 -4.365 -17.469 1.00 98.56 105 LEU A O 1
ATOM 816 N N . THR A 1 106 ? 5.929 -4.435 -19.537 1.00 98.62 106 THR A N 1
ATOM 817 C CA . THR A 1 106 ? 5.795 -5.897 -19.657 1.00 98.62 106 THR A CA 1
ATOM 818 C C . THR A 1 106 ? 7.111 -6.581 -19.304 1.00 98.62 106 THR A C 1
ATOM 820 O O . THR A 1 106 ? 8.134 -6.286 -19.922 1.00 98.62 106 THR A O 1
ATOM 823 N N . VAL A 1 107 ? 7.107 -7.552 -18.388 1.00 98.69 107 VAL A N 1
ATOM 824 C CA . VAL A 1 107 ? 8.265 -8.427 -18.136 1.00 98.69 107 VAL A CA 1
ATOM 825 C C . VAL A 1 107 ? 8.477 -9.352 -19.329 1.00 98.69 107 VAL A C 1
ATOM 827 O O . VAL A 1 107 ? 7.631 -10.190 -19.623 1.00 98.69 107 VAL A O 1
ATOM 830 N N . VAL A 1 108 ? 9.619 -9.245 -20.004 1.00 98.62 108 VAL A N 1
ATOM 831 C CA . VAL A 1 108 ? 9.948 -10.082 -21.174 1.00 98.62 108 VAL A CA 1
ATOM 832 C C . VAL A 1 108 ? 11.005 -11.141 -20.888 1.00 98.62 108 VAL A C 1
ATOM 834 O O . VAL A 1 108 ? 11.068 -12.146 -21.590 1.00 98.62 108 VAL A O 1
ATOM 837 N N . GLU A 1 109 ? 11.826 -10.945 -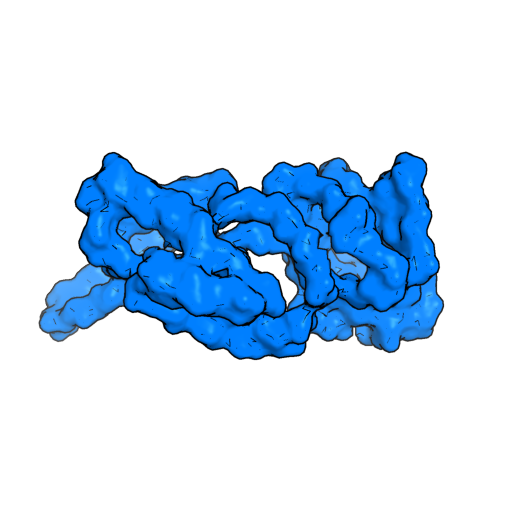19.859 1.00 98.62 109 GLU A N 1
ATOM 838 C CA . GLU A 1 109 ? 12.864 -11.892 -19.450 1.00 98.62 109 GLU A CA 1
ATOM 839 C C . GLU A 1 109 ? 13.204 -11.689 -17.965 1.00 98.62 109 GLU A C 1
ATOM 841 O O . GLU A 1 109 ? 13.021 -10.603 -17.411 1.00 98.62 109 GLU A O 1
ATOM 846 N N . LYS A 1 110 ? 13.703 -12.745 -17.318 1.00 98.56 110 LYS A N 1
ATOM 847 C CA . LYS A 1 110 ? 14.146 -12.746 -15.921 1.00 98.56 110 LYS A CA 1
ATOM 848 C C . LYS A 1 110 ? 15.638 -13.067 -15.851 1.00 98.56 110 LYS A C 1
ATOM 850 O O . LYS A 1 110 ? 16.049 -14.155 -16.245 1.00 98.56 110 LYS A O 1
ATOM 855 N N . ASP A 1 111 ? 16.431 -12.161 -15.292 1.00 97.94 111 ASP A N 1
ATOM 856 C CA . ASP A 1 111 ? 17.844 -12.382 -14.986 1.00 97.94 111 ASP A CA 1
ATOM 857 C C . ASP A 1 111 ? 17.999 -12.801 -13.521 1.00 97.94 111 ASP A C 1
ATOM 859 O O . ASP A 1 111 ? 18.020 -11.978 -12.603 1.00 97.94 111 ASP A O 1
ATOM 863 N N . ALA A 1 112 ? 18.095 -14.113 -13.303 1.00 96.94 112 ALA A N 1
ATOM 864 C CA . ALA A 1 112 ? 18.186 -14.689 -11.964 1.00 96.94 112 ALA A CA 1
ATOM 865 C C . ALA A 1 112 ? 19.517 -14.393 -11.261 1.00 96.94 112 ALA A C 1
ATOM 867 O O . ALA A 1 112 ? 19.563 -14.414 -10.033 1.00 96.94 112 ALA A O 1
ATOM 868 N N . VAL A 1 113 ? 20.587 -14.113 -12.015 1.00 95.75 113 VAL A N 1
ATOM 869 C CA . VAL A 1 113 ? 21.910 -13.830 -11.441 1.00 95.75 113 VAL A CA 1
ATOM 870 C C . VAL A 1 113 ? 21.900 -12.460 -10.774 1.00 95.75 113 VAL A C 1
ATOM 872 O O . VAL A 1 113 ? 22.384 -12.320 -9.652 1.00 95.75 113 VAL A O 1
ATOM 875 N N . ASN A 1 114 ? 21.309 -11.468 -11.443 1.00 95.81 114 ASN A N 1
ATOM 876 C CA . ASN A 1 114 ? 21.243 -10.098 -10.936 1.00 95.81 114 ASN A CA 1
ATOM 877 C C . ASN A 1 114 ? 19.976 -9.804 -10.117 1.00 95.81 114 ASN A C 1
ATOM 879 O O . ASN A 1 114 ? 19.943 -8.792 -9.420 1.00 95.81 114 ASN A O 1
ATOM 883 N N . ARG A 1 115 ? 18.972 -10.697 -10.145 1.00 97.44 115 ARG A N 1
ATOM 884 C CA . ARG A 1 115 ? 17.629 -10.484 -9.563 1.00 97.44 115 ARG A CA 1
ATOM 885 C C . ARG A 1 115 ? 16.942 -9.274 -10.201 1.00 97.44 115 ARG A C 1
ATOM 887 O O . ARG A 1 115 ? 16.508 -8.334 -9.537 1.00 97.44 115 ARG A O 1
ATOM 894 N N . GLU A 1 116 ? 16.889 -9.294 -11.530 1.00 98.44 116 GLU A N 1
ATOM 895 C CA . GLU A 1 116 ? 16.353 -8.198 -12.335 1.00 98.44 116 GLU A CA 1
ATOM 896 C C . GLU A 1 116 ? 15.405 -8.716 -13.413 1.00 98.44 116 GLU A C 1
ATOM 898 O O . GLU A 1 116 ? 15.669 -9.715 -14.087 1.00 98.44 116 GLU A O 1
ATOM 903 N N . PHE A 1 117 ? 14.312 -8.000 -13.623 1.00 98.62 117 PHE A N 1
ATOM 904 C CA . PHE A 1 117 ? 13.468 -8.181 -14.791 1.00 98.62 117 PHE A CA 1
ATOM 905 C C . PHE A 1 117 ? 14.014 -7.361 -15.943 1.00 98.62 117 PHE A C 1
ATOM 907 O O . PHE A 1 117 ? 14.427 -6.218 -15.767 1.00 98.62 117 PHE A O 1
ATOM 914 N N . VAL A 1 118 ? 13.948 -7.919 -17.138 1.00 98.69 118 VAL A N 1
ATOM 915 C CA . VAL A 1 118 ? 14.047 -7.154 -18.371 1.00 98.69 118 VAL A CA 1
ATOM 916 C C . VAL A 1 118 ? 12.627 -6.845 -18.808 1.00 98.69 118 VAL A C 1
ATOM 918 O O . VAL A 1 118 ? 11.810 -7.762 -18.931 1.00 98.69 118 VAL A O 1
ATOM 921 N N . VAL A 1 119 ? 12.332 -5.572 -19.046 1.00 98.75 119 VAL A N 1
ATOM 922 C CA . VAL A 1 119 ? 10.975 -5.116 -19.349 1.00 98.75 119 VAL A CA 1
ATOM 923 C C . VAL A 1 119 ? 10.922 -4.290 -20.630 1.00 98.75 119 VAL A C 1
ATOM 925 O O . VAL A 1 119 ? 11.919 -3.680 -21.028 1.00 98.75 119 VAL A O 1
ATOM 928 N N . LEU A 1 120 ? 9.751 -4.276 -21.263 1.00 98.62 120 LEU A N 1
ATOM 929 C CA . LEU A 1 120 ? 9.411 -3.366 -22.355 1.00 98.62 120 LEU A CA 1
ATOM 930 C C . LEU A 1 120 ? 8.398 -2.334 -21.876 1.00 98.62 120 LEU A C 1
ATOM 932 O O . LEU A 1 120 ? 7.436 -2.685 -21.200 1.00 98.62 120 LEU A O 1
ATOM 936 N N . VAL A 1 121 ? 8.604 -1.079 -22.254 1.00 98.69 121 VAL A N 1
ATOM 937 C CA . VAL A 1 121 ? 7.681 0.019 -21.957 1.00 98.69 121 VAL A CA 1
ATOM 938 C C . VAL A 1 121 ? 6.462 -0.059 -22.874 1.00 98.69 121 VAL A C 1
ATOM 940 O O . VAL A 1 121 ? 6.605 -0.146 -24.094 1.00 98.69 121 VAL A O 1
ATOM 943 N N . GLU A 1 122 ? 5.262 -0.010 -22.305 1.00 98.38 122 GLU A N 1
ATOM 944 C CA . GLU A 1 122 ? 4.002 -0.197 -23.041 1.00 98.38 122 GLU A CA 1
ATOM 945 C C . GLU A 1 122 ? 3.388 1.112 -23.550 1.00 98.38 122 GLU A C 1
ATOM 947 O O . GLU A 1 122 ? 2.624 1.103 -24.515 1.00 98.38 122 GLU A O 1
ATOM 952 N N . ASN A 1 123 ? 3.724 2.239 -22.920 1.00 98.56 123 ASN A N 1
ATOM 953 C CA . ASN A 1 123 ? 3.248 3.565 -23.296 1.00 98.56 123 ASN A CA 1
ATOM 954 C C . ASN A 1 123 ? 4.277 4.648 -22.950 1.00 98.56 123 ASN A C 1
ATOM 956 O O . ASN A 1 123 ? 5.107 4.468 -22.066 1.00 98.56 123 ASN A O 1
ATOM 960 N N . ASP A 1 124 ? 4.205 5.800 -23.612 1.00 98.31 124 ASP A N 1
ATOM 961 C CA . ASP A 1 124 ? 5.077 6.930 -23.290 1.00 98.31 124 ASP A CA 1
ATOM 962 C C . ASP A 1 124 ? 4.776 7.451 -21.879 1.00 98.31 124 ASP A C 1
ATOM 964 O O . ASP A 1 124 ? 3.612 7.547 -21.467 1.00 98.31 124 ASP A O 1
ATOM 968 N N . GLY A 1 125 ? 5.817 7.828 -21.140 1.00 97.06 125 GLY A N 1
ATOM 969 C CA . GLY A 1 125 ? 5.642 8.370 -19.800 1.00 97.06 125 GLY A CA 1
ATOM 970 C C . GLY A 1 125 ? 6.944 8.607 -19.052 1.00 97.06 125 GLY A C 1
ATOM 971 O O . GLY A 1 125 ? 8.037 8.586 -19.617 1.00 97.06 125 GLY A O 1
ATOM 972 N N . VAL A 1 126 ? 6.810 8.866 -17.754 1.00 96.44 126 VAL A N 1
ATOM 973 C CA . VAL A 1 126 ? 7.937 9.121 -16.858 1.00 96.44 126 VAL A CA 1
ATOM 974 C C . VAL A 1 126 ? 7.862 8.211 -15.642 1.00 96.44 126 VAL A C 1
ATOM 976 O O . VAL A 1 126 ? 6.781 7.953 -15.113 1.00 96.44 126 VAL A O 1
ATOM 979 N N . ILE A 1 127 ? 9.022 7.771 -15.165 1.00 96.75 127 ILE A N 1
ATOM 980 C CA . ILE A 1 127 ? 9.162 7.135 -13.856 1.00 96.75 127 ILE A CA 1
ATOM 981 C C . ILE A 1 127 ? 9.843 8.136 -12.935 1.00 96.75 127 ILE A C 1
ATOM 983 O O . ILE A 1 127 ? 10.948 8.596 -13.218 1.00 96.75 127 ILE A O 1
ATOM 987 N N . ALA A 1 128 ? 9.185 8.466 -11.829 1.00 95.25 128 ALA A N 1
ATOM 988 C CA . ALA A 1 128 ? 9.746 9.277 -10.756 1.00 95.25 128 ALA A CA 1
ATOM 989 C C . ALA A 1 128 ? 10.118 8.398 -9.553 1.00 95.25 128 ALA A C 1
ATOM 991 O O . ALA A 1 128 ? 9.705 7.239 -9.454 1.00 95.25 128 ALA A O 1
ATOM 992 N N . LYS A 1 129 ? 10.897 8.957 -8.626 1.00 93.69 129 LYS A N 1
ATOM 993 C CA . LYS A 1 129 ? 11.290 8.268 -7.390 1.00 93.69 129 LYS A CA 1
ATOM 994 C C . LYS A 1 129 ? 10.122 8.102 -6.419 1.00 93.69 129 LYS A C 1
ATOM 996 O O . LYS A 1 129 ? 9.252 8.973 -6.335 1.00 93.69 129 LYS A O 1
ATOM 1001 N N . GLN A 1 130 ? 10.150 7.024 -5.635 1.00 92.75 130 GLN A N 1
ATOM 1002 C CA . GLN A 1 130 ? 9.186 6.732 -4.566 1.00 92.75 130 GLN A CA 1
ATOM 1003 C C . GLN A 1 130 ? 7.724 6.675 -5.028 1.00 92.75 130 GLN A C 1
ATOM 1005 O O . GLN A 1 130 ? 6.815 6.993 -4.252 1.00 92.75 130 GLN A O 1
ATOM 1010 N N . LYS A 1 131 ? 7.496 6.273 -6.282 1.00 94.12 131 LYS A N 1
ATOM 1011 C CA . LYS A 1 131 ? 6.165 6.068 -6.862 1.00 94.12 131 LYS A CA 1
ATOM 1012 C C . LYS A 1 131 ? 5.670 4.658 -6.601 1.00 94.12 131 LYS A C 1
ATOM 1014 O O . LYS A 1 131 ? 6.483 3.744 -6.594 1.00 94.12 131 LYS A O 1
ATOM 1019 N N . GLY A 1 132 ? 4.362 4.506 -6.393 1.00 93.38 132 GLY A N 1
ATOM 1020 C CA . GLY A 1 132 ? 3.724 3.203 -6.215 1.00 93.38 132 GLY A CA 1
ATOM 1021 C C . GLY A 1 132 ? 3.941 2.310 -7.433 1.00 93.38 132 GLY A C 1
ATOM 1022 O O . GLY A 1 132 ? 3.910 2.792 -8.569 1.00 93.38 132 GLY A O 1
ATOM 1023 N N . VAL A 1 133 ? 4.192 1.032 -7.179 1.00 96.19 133 VAL A N 1
ATOM 1024 C CA . VAL A 1 133 ? 4.343 -0.011 -8.190 1.00 96.19 133 VAL A CA 1
ATOM 1025 C C . VAL A 1 133 ? 3.347 -1.120 -7.879 1.00 96.19 133 VAL A C 1
ATOM 1027 O O . VAL A 1 133 ? 3.289 -1.601 -6.751 1.00 96.19 133 VAL A O 1
ATOM 1030 N N . ASN A 1 134 ? 2.583 -1.534 -8.882 1.00 95.00 134 ASN A N 1
ATOM 1031 C CA . ASN A 1 134 ? 1.623 -2.626 -8.785 1.00 95.00 134 ASN A CA 1
ATOM 1032 C C . ASN A 1 134 ? 2.011 -3.714 -9.785 1.00 95.00 134 ASN A C 1
ATOM 1034 O O . ASN A 1 134 ? 2.504 -3.414 -10.873 1.00 95.00 134 ASN A O 1
ATOM 1038 N N . ILE A 1 135 ? 1.804 -4.975 -9.420 1.00 95.62 135 ILE A N 1
ATOM 1039 C CA . ILE A 1 135 ? 2.038 -6.117 -10.309 1.00 95.62 135 ILE A CA 1
ATOM 1040 C C . ILE A 1 135 ? 0.747 -6.938 -10.322 1.00 95.62 135 ILE A C 1
ATOM 1042 O O . ILE A 1 135 ? 0.621 -7.881 -9.536 1.00 95.62 135 ILE A O 1
ATOM 1046 N N . PRO A 1 136 ? -0.227 -6.556 -11.166 1.00 93.00 136 PRO A N 1
ATOM 1047 C CA . PRO A 1 136 ? -1.566 -7.130 -11.153 1.00 93.00 136 PRO A CA 1
ATOM 1048 C C . PRO A 1 136 ? -1.577 -8.657 -11.213 1.00 93.00 136 PRO A C 1
ATOM 1050 O O . PRO A 1 136 ? -0.725 -9.294 -11.856 1.00 93.00 136 PRO A O 1
ATOM 1053 N N . TYR A 1 137 ? -2.561 -9.262 -10.548 1.00 90.44 137 TYR A N 1
ATOM 1054 C CA . TYR A 1 137 ? -2.755 -10.717 -10.524 1.00 90.44 137 TYR A CA 1
ATOM 1055 C C . TYR A 1 137 ? -1.520 -11.498 -10.040 1.00 90.44 137 TYR A C 1
ATOM 1057 O O . TYR A 1 137 ? -1.263 -12.613 -10.514 1.00 90.44 137 TYR A O 1
ATOM 1065 N N . THR A 1 138 ? -0.718 -10.912 -9.147 1.00 92.25 138 THR A N 1
ATOM 1066 C CA . THR A 1 138 ? 0.498 -11.536 -8.607 1.00 92.25 138 THR A CA 1
ATOM 1067 C C . THR A 1 138 ? 0.419 -11.619 -7.090 1.00 92.25 138 THR A C 1
ATOM 1069 O O . THR A 1 138 ? 0.187 -10.630 -6.400 1.00 92.25 138 THR A O 1
ATOM 1072 N N . LYS A 1 139 ? 0.616 -12.824 -6.548 1.00 91.06 139 LYS A N 1
ATOM 1073 C CA . LYS A 1 139 ? 0.554 -13.070 -5.104 1.00 91.06 139 LYS A CA 1
ATOM 1074 C C . LYS A 1 139 ? 1.881 -12.698 -4.458 1.00 91.06 139 LYS A C 1
ATOM 1076 O O . LYS A 1 139 ? 2.757 -13.541 -4.317 1.00 91.06 139 LYS A O 1
ATOM 1081 N N . ILE A 1 140 ? 2.012 -11.440 -4.054 1.00 89.56 140 ILE A N 1
ATOM 1082 C CA . ILE A 1 140 ? 3.196 -10.972 -3.332 1.00 89.56 140 ILE A CA 1
ATOM 1083 C C . ILE A 1 140 ? 3.074 -11.353 -1.847 1.00 89.56 140 ILE A C 1
ATOM 1085 O O . ILE A 1 140 ? 2.081 -10.987 -1.202 1.00 89.56 140 ILE A O 1
ATOM 1089 N N . PRO A 1 141 ? 4.063 -12.058 -1.263 1.00 88.31 141 PRO A N 1
ATOM 1090 C CA . PRO A 1 141 ? 3.998 -12.571 0.103 1.00 88.31 141 PRO A CA 1
ATOM 1091 C C . PRO A 1 141 ? 4.317 -11.491 1.150 1.00 88.31 141 PRO A C 1
ATOM 1093 O O . PRO A 1 141 ? 5.124 -11.708 2.054 1.00 88.31 141 PRO A O 1
ATOM 1096 N N . PHE A 1 142 ? 3.681 -10.316 1.059 1.00 90.00 142 PHE A N 1
ATOM 1097 C CA . PHE A 1 142 ? 3.847 -9.271 2.070 1.00 90.00 142 PHE A CA 1
ATOM 1098 C C . PHE A 1 142 ? 3.515 -9.780 3.473 1.00 90.00 142 PHE A C 1
ATOM 1100 O O . PHE A 1 142 ? 2.571 -10.573 3.618 1.00 90.00 142 PHE A O 1
ATOM 1107 N N . PRO A 1 143 ? 4.213 -9.286 4.512 1.00 85.94 143 PRO A N 1
ATOM 1108 C CA . PRO A 1 143 ? 3.781 -9.515 5.882 1.00 85.94 143 PRO A CA 1
ATOM 1109 C C . PRO A 1 143 ? 2.349 -9.001 6.075 1.00 85.94 143 PRO A C 1
ATOM 1111 O O . PRO A 1 143 ? 1.930 -8.046 5.425 1.00 85.94 143 PRO A O 1
ATOM 1114 N N . ALA A 1 144 ? 1.610 -9.629 6.989 1.00 83.56 144 ALA A N 1
ATOM 1115 C CA . ALA A 1 144 ? 0.245 -9.222 7.333 1.00 83.56 144 ALA A CA 1
ATOM 1116 C C . ALA A 1 144 ? 0.166 -7.774 7.848 1.00 83.56 144 ALA A C 1
ATOM 1118 O O . ALA A 1 144 ? -0.855 -7.113 7.700 1.00 83.56 144 ALA A O 1
ATOM 1119 N N . LEU A 1 145 ? 1.249 -7.288 8.461 1.00 88.25 145 LEU A N 1
ATOM 1120 C CA . LEU A 1 145 ? 1.347 -5.938 8.993 1.00 88.25 145 LEU A CA 1
ATOM 1121 C C . LEU A 1 145 ? 2.793 -5.442 8.898 1.00 88.25 145 LEU A C 1
ATOM 1123 O O . LEU A 1 145 ? 3.716 -6.151 9.307 1.00 88.25 145 LEU A O 1
ATOM 1127 N N . ALA A 1 146 ? 3.000 -4.233 8.373 1.00 87.88 146 ALA A N 1
ATOM 1128 C CA . ALA A 1 146 ? 4.316 -3.600 8.376 1.00 87.88 146 ALA A CA 1
ATOM 1129 C C . ALA A 1 146 ? 4.672 -3.070 9.778 1.00 87.88 146 ALA A C 1
ATOM 1131 O O . ALA A 1 146 ? 3.794 -2.712 10.563 1.00 87.88 146 ALA A O 1
ATOM 1132 N N . GLU A 1 147 ? 5.968 -2.943 10.088 1.00 89.06 147 GLU A N 1
ATOM 1133 C CA . GLU A 1 147 ? 6.427 -2.397 11.379 1.00 89.06 147 GLU A CA 1
ATOM 1134 C C . GLU A 1 147 ? 5.866 -0.996 11.651 1.00 89.06 147 GLU A C 1
ATOM 1136 O O . GLU A 1 147 ? 5.427 -0.700 12.764 1.00 89.06 147 GLU A O 1
ATOM 1141 N N . ARG A 1 148 ? 5.826 -0.158 10.607 1.00 90.44 148 ARG A N 1
ATOM 1142 C CA . ARG A 1 148 ? 5.214 1.171 10.662 1.00 90.44 148 ARG A CA 1
ATOM 1143 C C . ARG A 1 148 ? 3.724 1.091 10.984 1.00 90.44 148 ARG A C 1
ATOM 1145 O O . ARG A 1 148 ? 3.287 1.797 11.880 1.00 90.44 148 ARG A O 1
ATOM 1152 N N . ASP A 1 149 ? 2.966 0.223 10.314 1.00 94.88 149 ASP A N 1
ATOM 1153 C CA . ASP A 1 149 ? 1.527 0.101 10.572 1.00 94.88 149 ASP A CA 1
ATOM 1154 C C . ASP A 1 149 ? 1.254 -0.366 12.008 1.00 94.88 149 ASP A C 1
ATOM 1156 O O . ASP A 1 149 ? 0.346 0.147 12.655 1.00 94.88 149 ASP A O 1
ATOM 1160 N N . ASN A 1 150 ? 2.066 -1.279 12.557 1.00 95.75 150 ASN A N 1
ATOM 1161 C CA . ASN A 1 150 ? 1.973 -1.664 13.970 1.00 95.75 150 ASN A CA 1
ATOM 1162 C C . ASN A 1 150 ? 2.203 -0.465 14.909 1.00 95.75 150 ASN A C 1
ATOM 1164 O O . ASN A 1 150 ? 1.466 -0.302 15.881 1.00 95.75 150 ASN A O 1
ATOM 1168 N N . ALA A 1 151 ? 3.198 0.380 14.625 1.00 96.75 151 ALA A N 1
ATOM 1169 C CA . ALA A 1 151 ? 3.444 1.591 15.407 1.00 96.75 151 ALA A CA 1
ATOM 1170 C C . ALA A 1 151 ? 2.289 2.603 15.279 1.00 96.75 151 ALA A C 1
ATOM 1172 O O . ALA A 1 151 ? 1.831 3.143 16.285 1.00 96.75 151 ALA A O 1
ATOM 1173 N N . ASP A 1 152 ? 1.787 2.811 14.061 1.00 97.75 152 ASP A N 1
ATOM 1174 C CA . ASP A 1 152 ? 0.681 3.718 13.745 1.00 97.75 152 ASP A CA 1
ATOM 1175 C C . ASP A 1 152 ? -0.621 3.282 14.435 1.00 97.75 152 ASP A C 1
ATOM 1177 O O . ASP A 1 152 ? -1.300 4.102 15.057 1.00 97.75 152 ASP A O 1
ATOM 1181 N N . ILE A 1 153 ? -0.945 1.984 14.391 1.00 98.12 153 ILE A N 1
ATOM 1182 C CA . ILE A 1 153 ? -2.110 1.405 15.072 1.00 98.12 153 ILE A CA 1
ATOM 1183 C C . ILE A 1 153 ? -2.011 1.636 16.577 1.00 98.12 153 ILE A C 1
ATOM 1185 O O . ILE A 1 153 ? -2.961 2.144 17.165 1.00 98.12 153 ILE A O 1
ATOM 1189 N N . ARG A 1 154 ? -0.878 1.305 17.208 1.00 98.25 154 ARG A N 1
ATOM 1190 C CA . ARG A 1 154 ? -0.707 1.481 18.661 1.00 98.25 154 ARG A CA 1
ATOM 1191 C C . ARG A 1 154 ? -0.843 2.936 19.080 1.00 98.25 154 ARG A C 1
ATOM 1193 O O . ARG A 1 154 ? -1.595 3.221 20.006 1.00 98.25 154 ARG A O 1
ATOM 1200 N N . PHE A 1 155 ? -0.195 3.840 18.350 1.00 98.38 155 PHE A N 1
ATOM 1201 C CA . PHE A 1 155 ? -0.362 5.273 18.558 1.00 98.38 155 PHE A CA 1
ATOM 1202 C C . PHE A 1 155 ? -1.839 5.675 18.457 1.00 98.38 155 PHE A C 1
ATOM 1204 O O . PHE A 1 155 ? -2.378 6.318 19.352 1.00 98.38 155 PHE A O 1
ATOM 1211 N N . GLY A 1 156 ? -2.529 5.257 17.397 1.00 97.88 156 GLY A N 1
ATOM 1212 C CA . GLY A 1 156 ? -3.945 5.551 17.218 1.00 97.88 156 GLY A CA 1
ATOM 1213 C C . GLY A 1 156 ? -4.818 5.019 18.361 1.00 97.88 156 GLY A C 1
ATOM 1214 O O . GLY A 1 156 ? -5.688 5.729 18.862 1.00 97.88 156 GLY A O 1
ATOM 1215 N N . LEU A 1 157 ? -4.567 3.796 18.822 1.00 98.25 157 LEU A N 1
ATOM 1216 C CA . LEU A 1 157 ? -5.280 3.197 19.950 1.00 98.25 157 LEU A CA 1
ATOM 1217 C C . LEU A 1 157 ? -5.105 4.020 21.239 1.00 98.25 157 LEU A C 1
ATOM 1219 O O . LEU A 1 157 ? -6.095 4.291 21.916 1.00 98.25 157 LEU A O 1
ATOM 1223 N N . GLU A 1 158 ? -3.898 4.519 21.524 1.00 97.62 158 GLU A N 1
ATOM 1224 C CA . GLU A 1 158 ? -3.655 5.464 22.630 1.00 97.62 158 GLU A CA 1
ATOM 1225 C C . GLU A 1 158 ? -4.437 6.778 22.466 1.00 97.62 158 GLU A C 1
ATOM 1227 O O . GLU A 1 158 ? -4.872 7.380 23.449 1.00 97.62 158 GLU A O 1
ATOM 1232 N N . GLN A 1 159 ? -4.670 7.210 21.223 1.00 97.44 159 GLN A N 1
ATOM 1233 C CA . GLN A 1 159 ? -5.482 8.385 20.906 1.00 97.44 159 GLN A CA 1
ATOM 1234 C C . GLN A 1 159 ? -6.994 8.127 20.960 1.00 97.44 159 GLN A C 1
ATOM 1236 O O . GLN A 1 159 ? -7.754 9.070 20.737 1.00 97.44 159 GLN A O 1
ATOM 1241 N N . GLY A 1 160 ? -7.465 6.911 21.254 1.00 96.06 160 GLY A N 1
ATOM 1242 C CA . GLY A 1 160 ? -8.890 6.587 21.392 1.00 96.06 160 GLY A CA 1
ATOM 1243 C C . GLY A 1 160 ? -9.654 6.567 20.065 1.00 96.06 160 GLY A C 1
ATOM 1244 O O . GLY A 1 160 ? -10.648 7.286 19.911 1.00 96.06 160 GLY A O 1
ATOM 1245 N N . LEU A 1 161 ? -9.172 5.773 19.104 1.00 96.50 161 LEU A N 1
ATOM 1246 C CA . LEU A 1 161 ? -9.862 5.488 17.840 1.00 96.50 161 LEU A CA 1
ATOM 1247 C C . LEU A 1 161 ? -11.192 4.753 18.044 1.00 96.50 161 LEU A C 1
ATOM 1249 O O . LEU A 1 161 ? -11.416 4.084 19.045 1.00 96.50 161 LEU A O 1
ATOM 1253 N N . ASN A 1 162 ? -12.056 4.827 17.033 1.00 98.31 162 ASN A N 1
ATOM 1254 C CA . ASN A 1 162 ? -13.253 3.988 16.934 1.00 98.31 162 ASN A CA 1
ATOM 1255 C C . ASN A 1 162 ? -13.106 2.912 15.855 1.00 98.31 162 ASN A C 1
ATOM 1257 O O . ASN A 1 162 ? -13.698 1.841 15.970 1.00 98.31 162 ASN A O 1
ATOM 1261 N N . PHE A 1 163 ? -12.327 3.210 14.812 1.00 98.75 163 PHE A N 1
ATOM 1262 C CA . PHE A 1 163 ? -12.201 2.379 13.624 1.00 98.75 163 PHE A CA 1
ATOM 1263 C C . PHE A 1 163 ? -10.751 2.298 13.149 1.00 98.75 163 PHE A C 1
ATOM 1265 O O . PHE A 1 163 ? -10.025 3.299 13.185 1.00 98.75 163 PHE A O 1
ATOM 1272 N N . ILE A 1 164 ? -10.368 1.141 12.618 1.00 98.75 164 ILE A N 1
ATOM 1273 C CA . ILE A 1 164 ? -9.132 0.960 11.850 1.00 98.75 164 ILE A CA 1
ATOM 1274 C C . ILE A 1 164 ? -9.509 0.422 10.472 1.00 98.75 164 ILE A C 1
ATOM 1276 O O . ILE A 1 164 ? -10.137 -0.626 10.372 1.00 98.75 164 ILE A O 1
ATOM 1280 N N . ALA A 1 165 ? -9.123 1.133 9.416 1.00 98.44 165 ALA A N 1
ATOM 1281 C CA . ALA A 1 165 ? -9.171 0.645 8.048 1.00 98.44 165 ALA A CA 1
ATOM 1282 C C . ALA A 1 165 ? -7.809 0.034 7.688 1.00 98.44 165 ALA A C 1
ATOM 1284 O O . ALA A 1 165 ? -6.783 0.724 7.662 1.00 98.44 165 ALA A O 1
ATOM 1285 N N . ILE A 1 166 ? -7.808 -1.279 7.475 1.00 97.81 166 ILE A N 1
ATOM 1286 C CA . ILE A 1 166 ? -6.613 -2.087 7.233 1.00 97.81 166 ILE A CA 1
ATOM 1287 C C . ILE A 1 166 ? -6.390 -2.145 5.722 1.00 97.81 166 ILE A C 1
ATOM 1289 O O . ILE A 1 166 ? -7.264 -2.625 5.003 1.00 97.81 166 ILE A O 1
ATOM 1293 N N . SER A 1 167 ? -5.261 -1.621 5.253 1.00 95.69 167 SER A N 1
ATOM 1294 C CA . SER A 1 167 ? -4.887 -1.554 3.837 1.00 95.69 167 SER A CA 1
ATOM 1295 C C . SER A 1 167 ? -4.356 -2.893 3.335 1.00 95.69 167 SER A C 1
ATOM 1297 O O . SER A 1 167 ? -3.726 -3.637 4.084 1.00 95.69 167 SER A O 1
ATOM 1299 N N . PHE A 1 168 ? -4.605 -3.175 2.060 1.00 93.56 168 PHE A N 1
ATOM 1300 C CA . PHE A 1 168 ? -4.162 -4.343 1.304 1.00 93.56 168 PHE A CA 1
ATOM 1301 C C . PHE A 1 168 ? -4.467 -5.679 1.997 1.00 93.56 168 PHE A C 1
ATOM 1303 O O . PHE A 1 168 ? -3.637 -6.593 2.010 1.00 93.56 168 PHE A O 1
ATOM 1310 N N . VAL A 1 169 ? -5.668 -5.804 2.577 1.00 95.88 169 VAL A N 1
ATOM 1311 C CA . VAL A 1 169 ? -6.115 -7.058 3.198 1.00 95.88 169 VAL A CA 1
ATOM 1312 C C . VAL A 1 169 ? -6.294 -8.119 2.119 1.00 95.88 169 VAL A C 1
ATOM 1314 O O . VAL A 1 169 ? -7.038 -7.929 1.157 1.00 95.88 169 VAL A O 1
ATOM 1317 N N . ARG A 1 170 ? -5.608 -9.251 2.296 1.00 95.00 170 ARG A N 1
ATOM 1318 C CA . ARG A 1 170 ? -5.586 -10.374 1.349 1.00 95.00 170 ARG A CA 1
ATOM 1319 C C . ARG A 1 170 ? -6.188 -11.642 1.933 1.00 95.00 170 ARG A C 1
ATOM 1321 O O . ARG A 1 170 ? -6.586 -12.515 1.171 1.00 95.00 170 ARG A O 1
ATOM 1328 N N . THR A 1 171 ? -6.190 -11.782 3.256 1.00 96.25 171 THR A N 1
ATOM 1329 C CA . THR A 1 171 ? -6.662 -12.975 3.973 1.00 96.25 171 THR A CA 1
ATOM 1330 C C . THR A 1 171 ? -7.298 -12.601 5.309 1.00 96.25 171 THR A C 1
ATOM 1332 O O . THR A 1 171 ? -7.007 -11.537 5.864 1.00 96.25 171 THR A O 1
ATOM 1335 N N . ALA A 1 172 ? -8.093 -13.505 5.886 1.00 97.62 172 ALA A N 1
ATO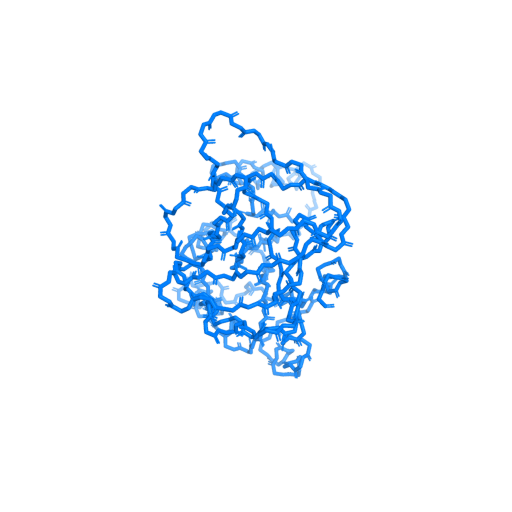M 1336 C CA . ALA A 1 172 ? -8.631 -13.353 7.243 1.00 97.62 172 ALA A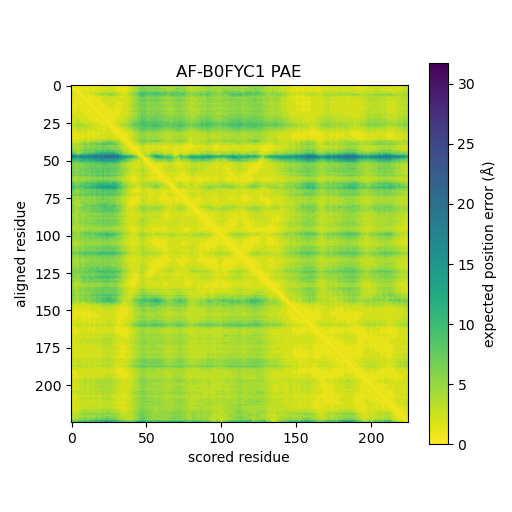 CA 1
ATOM 1337 C C . ALA A 1 172 ? -7.525 -13.118 8.290 1.00 97.62 172 ALA A C 1
ATOM 1339 O O . ALA A 1 172 ? -7.675 -12.304 9.205 1.00 97.62 172 ALA A O 1
ATOM 1340 N N . LYS A 1 173 ? -6.368 -13.766 8.109 1.00 96.56 173 LYS A N 1
ATOM 1341 C CA . LYS A 1 173 ? -5.204 -13.639 8.995 1.00 96.56 173 LYS A CA 1
ATOM 1342 C C . LYS A 1 173 ? -4.700 -12.197 9.107 1.00 96.56 173 LYS A C 1
ATOM 1344 O O . LYS A 1 173 ? -4.262 -11.796 10.185 1.00 96.56 173 LYS A O 1
ATOM 1349 N N . ASP A 1 174 ? -4.766 -11.417 8.029 1.00 96.25 174 ASP A N 1
ATOM 1350 C CA . ASP A 1 174 ? -4.341 -10.011 8.053 1.00 96.25 174 ASP A CA 1
ATOM 1351 C C . ASP A 1 174 ? -5.205 -9.197 9.032 1.00 96.25 174 ASP A C 1
ATOM 1353 O O . ASP A 1 174 ? -4.695 -8.395 9.818 1.00 96.25 174 ASP A O 1
ATOM 1357 N N . VAL A 1 175 ? -6.513 -9.476 9.062 1.00 98.19 175 VAL A N 1
ATOM 1358 C CA . VAL A 1 175 ? -7.464 -8.856 9.995 1.00 98.19 175 VAL A CA 1
ATOM 1359 C C . VAL A 1 175 ? -7.233 -9.343 11.427 1.00 98.19 175 VAL A C 1
ATOM 1361 O O . VAL A 1 175 ? -7.212 -8.542 12.364 1.00 98.19 175 VAL A O 1
ATOM 1364 N N . GLU A 1 176 ? -7.019 -10.647 11.614 1.00 98.12 176 GLU A N 1
ATOM 1365 C CA . GLU A 1 176 ? -6.772 -11.248 12.930 1.00 98.12 176 GLU A CA 1
ATOM 1366 C C . GLU A 1 176 ? -5.519 -10.686 13.613 1.00 98.12 176 GLU A C 1
ATOM 1368 O O . GLU A 1 176 ? -5.525 -10.477 14.828 1.00 98.12 176 GLU A O 1
ATOM 1373 N N . VAL A 1 177 ? -4.458 -10.397 12.850 1.00 97.56 177 VAL A N 1
ATOM 1374 C CA . VAL A 1 177 ? -3.238 -9.765 13.378 1.00 97.56 177 VAL A CA 1
ATOM 1375 C C . VAL A 1 177 ? -3.561 -8.411 14.011 1.00 97.56 177 VAL A C 1
ATOM 1377 O O . VAL A 1 177 ? -3.173 -8.168 15.154 1.00 97.56 177 VAL A O 1
ATOM 1380 N N . VAL A 1 178 ? -4.324 -7.558 13.325 1.00 98.12 178 VAL A N 1
ATOM 1381 C CA . VAL A 1 178 ? -4.739 -6.255 13.871 1.00 98.12 178 VAL A CA 1
ATOM 1382 C C . VAL A 1 178 ? -5.698 -6.432 15.049 1.00 98.12 178 VAL A C 1
ATOM 1384 O O . VAL A 1 178 ? -5.563 -5.749 16.065 1.00 98.12 178 VAL A O 1
ATOM 1387 N N . ARG A 1 179 ? -6.615 -7.405 14.980 1.00 98.38 179 ARG A N 1
ATOM 1388 C CA . ARG A 1 179 ? -7.535 -7.717 16.084 1.00 98.38 179 ARG A CA 1
ATOM 1389 C C . ARG A 1 179 ? -6.799 -8.125 17.355 1.00 98.38 179 ARG A C 1
ATOM 1391 O O . ARG A 1 179 ? -7.210 -7.735 18.447 1.00 98.38 179 ARG A O 1
ATOM 1398 N N . ASN A 1 180 ? -5.706 -8.872 17.232 1.00 98.25 180 ASN A N 1
ATOM 1399 C CA . ASN A 1 180 ? -4.874 -9.245 18.372 1.00 98.25 180 ASN A CA 1
ATOM 1400 C C . ASN A 1 180 ? -4.183 -8.025 19.002 1.00 98.25 180 ASN A C 1
ATOM 1402 O O . ASN A 1 180 ? -4.122 -7.959 20.227 1.00 98.25 180 ASN A O 1
ATOM 1406 N N . ILE A 1 181 ? -3.769 -7.032 18.202 1.00 98.12 181 ILE A N 1
ATOM 1407 C CA . ILE A 1 181 ? -3.223 -5.756 18.704 1.00 98.12 181 ILE A CA 1
ATOM 1408 C C . ILE A 1 181 ? -4.287 -4.960 19.477 1.00 98.12 181 ILE A C 1
ATOM 1410 O O . ILE A 1 181 ? -4.015 -4.397 20.540 1.00 98.12 181 ILE A O 1
ATOM 1414 N N . CYS A 1 182 ? -5.530 -4.929 18.990 1.00 98.38 182 CYS A N 1
ATOM 1415 C CA . CYS A 1 182 ? -6.629 -4.309 19.733 1.00 98.38 182 CYS A CA 1
ATOM 1416 C C . CYS A 1 182 ? -6.858 -5.022 21.075 1.00 98.38 182 CYS A C 1
ATOM 1418 O O . CYS A 1 182 ? -6.939 -4.356 22.103 1.00 98.38 182 CYS A O 1
ATOM 1420 N N . LYS A 1 183 ? -6.871 -6.361 21.085 1.00 98.19 183 LYS A N 1
ATOM 1421 C CA . LYS A 1 183 ? -7.072 -7.164 22.303 1.00 98.19 183 LYS A CA 1
ATOM 1422 C C . LYS A 1 183 ? -5.990 -6.967 23.354 1.00 98.19 183 LYS A C 1
ATOM 1424 O O . LYS A 1 183 ? -6.280 -6.701 24.517 1.00 98.19 183 LYS A O 1
ATOM 1429 N N . GLU A 1 184 ? -4.729 -7.079 22.958 1.00 97.69 184 GLU A N 1
ATOM 1430 C CA . GLU A 1 184 ? -3.606 -6.950 23.895 1.00 97.69 184 GLU A CA 1
ATOM 1431 C C . GLU A 1 184 ? -3.494 -5.539 24.502 1.00 97.69 184 GLU A C 1
ATOM 1433 O O . GLU A 1 184 ? -2.958 -5.385 25.597 1.00 97.69 184 GLU A O 1
ATOM 1438 N N . THR A 1 185 ? -4.001 -4.511 23.811 1.00 97.75 185 THR A N 1
ATOM 1439 C CA . THR A 1 185 ? -3.997 -3.120 24.290 1.00 97.75 185 THR A CA 1
ATOM 1440 C C . THR A 1 185 ? -5.287 -2.731 25.024 1.00 97.75 185 THR A C 1
ATOM 1442 O O . THR A 1 185 ? -5.403 -1.593 25.474 1.00 97.75 185 THR A O 1
ATOM 1445 N N . GLY A 1 186 ? -6.253 -3.649 25.167 1.00 97.94 186 GLY A N 1
ATOM 1446 C CA . GLY A 1 186 ? -7.542 -3.394 25.824 1.00 97.94 186 GLY A CA 1
ATOM 1447 C C . GLY A 1 186 ? -8.529 -2.570 24.987 1.00 97.94 186 GLY A C 1
ATOM 1448 O O . GLY A 1 186 ? -9.436 -1.941 25.533 1.00 97.94 186 GLY A O 1
ATOM 1449 N N . ASN A 1 187 ? -8.354 -2.554 23.666 1.00 98.44 187 ASN A N 1
ATOM 1450 C CA . ASN A 1 187 ? -9.144 -1.793 22.701 1.00 98.44 187 ASN A CA 1
ATOM 1451 C C . ASN A 1 187 ? -10.061 -2.680 21.839 1.00 98.44 187 ASN A C 1
ATOM 1453 O O . ASN A 1 187 ? -10.338 -2.353 20.689 1.00 98.44 187 ASN A O 1
ATOM 1457 N N . ASP A 1 188 ? -10.577 -3.781 22.389 1.00 97.06 188 ASP A N 1
ATOM 1458 C CA . ASP A 1 188 ? -11.470 -4.753 21.723 1.00 97.06 188 ASP A CA 1
ATOM 1459 C C . ASP A 1 188 ? -12.729 -4.125 21.101 1.00 97.06 188 ASP A C 1
ATOM 1461 O O . ASP A 1 188 ? -13.389 -4.733 20.264 1.00 97.06 188 ASP A O 1
ATOM 1465 N N . HIS A 1 189 ? -13.080 -2.914 21.533 1.00 97.69 189 HIS A N 1
ATOM 1466 C CA . HIS A 1 189 ? -14.218 -2.143 21.048 1.00 97.69 189 HIS A CA 1
ATOM 1467 C C . HIS A 1 189 ? -13.977 -1.471 19.684 1.00 97.69 189 HIS A C 1
ATOM 1469 O O . HIS A 1 189 ? -14.936 -1.007 19.065 1.00 97.69 189 HIS A O 1
ATOM 1475 N N . VAL A 1 190 ? -12.722 -1.368 19.235 1.00 98.69 190 VAL A N 1
ATOM 1476 C CA . VAL A 1 190 ? -12.361 -0.742 17.957 1.00 98.69 190 VAL A CA 1
ATOM 1477 C C . VAL A 1 190 ? -12.752 -1.669 16.812 1.00 98.69 190 VAL A C 1
ATOM 1479 O O . VAL A 1 190 ? -12.318 -2.818 16.768 1.00 98.69 190 VAL A O 1
ATOM 1482 N N . GLN A 1 191 ? -13.554 -1.166 15.871 1.00 98.75 191 GLN A N 1
ATOM 1483 C CA . GLN A 1 191 ? -14.008 -1.971 14.737 1.00 98.75 191 GLN A CA 1
ATOM 1484 C C . GLN A 1 191 ? -12.993 -1.942 13.590 1.00 98.75 191 GLN A C 1
ATOM 1486 O O . GLN A 1 191 ? -12.428 -0.893 13.254 1.00 98.75 191 GLN A O 1
ATOM 1491 N N . LEU A 1 192 ? -12.790 -3.094 12.963 1.00 98.75 192 LEU A N 1
ATOM 1492 C CA . LEU A 1 192 ? -11.827 -3.302 11.892 1.00 98.75 192 LEU A CA 1
ATOM 1493 C C . LEU A 1 192 ? -12.527 -3.346 10.537 1.00 98.75 192 LEU A C 1
ATOM 1495 O O . LEU A 1 192 ? -13.382 -4.194 10.291 1.00 98.75 192 LEU A O 1
ATOM 1499 N N . PHE A 1 193 ? -12.128 -2.444 9.648 1.00 98.62 193 PHE A N 1
ATOM 1500 C CA . PHE A 1 193 ? -12.605 -2.370 8.277 1.00 98.62 193 PHE A CA 1
ATOM 1501 C C . PHE A 1 193 ? -11.521 -2.899 7.343 1.00 98.62 193 PHE A C 1
ATOM 1503 O O . PHE A 1 193 ? -10.484 -2.257 7.176 1.00 98.62 193 PHE A O 1
ATOM 1510 N N . ALA A 1 194 ? -11.747 -4.053 6.722 1.00 98.31 194 ALA A N 1
ATOM 1511 C CA . ALA A 1 194 ? -10.822 -4.579 5.726 1.00 98.31 194 ALA A CA 1
ATOM 1512 C C . ALA A 1 194 ? -10.974 -3.809 4.408 1.00 98.31 194 ALA A C 1
ATOM 1514 O O . ALA A 1 194 ? -12.081 -3.705 3.866 1.00 98.31 194 ALA A O 1
ATOM 1515 N N . LYS A 1 195 ? -9.876 -3.249 3.894 1.00 97.75 195 LYS A N 1
ATOM 1516 C CA . LYS A 1 195 ? -9.852 -2.592 2.585 1.00 97.75 195 LYS A CA 1
ATOM 1517 C C . LYS A 1 195 ? -9.523 -3.630 1.519 1.00 97.75 195 LYS A C 1
ATOM 1519 O O . LYS A 1 195 ? -8.470 -4.261 1.567 1.00 97.75 195 LYS A O 1
ATOM 1524 N N . ILE A 1 196 ? -10.446 -3.800 0.577 1.00 96.88 196 ILE A N 1
ATOM 1525 C CA . ILE A 1 196 ? -10.288 -4.720 -0.552 1.00 96.88 196 ILE A CA 1
ATOM 1526 C C . ILE A 1 196 ? -9.728 -3.924 -1.720 1.00 96.88 196 ILE A C 1
ATOM 1528 O O . ILE A 1 196 ? -10.416 -3.068 -2.282 1.00 96.88 196 ILE A O 1
ATOM 1532 N N . GLU A 1 197 ? -8.455 -4.183 -2.008 1.00 94.38 197 GLU A N 1
ATOM 1533 C CA . GLU A 1 197 ? -7.618 -3.384 -2.911 1.00 94.38 197 GLU A CA 1
ATOM 1534 C C . GLU A 1 197 ? -6.977 -4.224 -4.023 1.00 94.38 197 GLU A C 1
ATOM 1536 O O . GLU A 1 197 ? -6.492 -3.646 -4.984 1.00 94.38 197 GLU A O 1
ATOM 1541 N N . ASN A 1 198 ? -7.007 -5.561 -3.933 1.00 91.69 198 ASN A N 1
ATOM 1542 C CA . ASN A 1 198 ? -6.416 -6.450 -4.935 1.00 91.69 198 ASN A CA 1
ATOM 1543 C C . ASN A 1 198 ? -7.228 -7.722 -5.188 1.00 91.69 198 ASN A C 1
ATOM 1545 O O . ASN A 1 198 ? -8.151 -8.060 -4.438 1.00 91.69 198 ASN A O 1
ATOM 1549 N N . GLN A 1 199 ? -6.843 -8.451 -6.240 1.00 91.75 199 GLN A N 1
ATOM 1550 C CA . GLN A 1 199 ? -7.519 -9.683 -6.640 1.00 91.75 199 GLN A CA 1
ATOM 1551 C C . GLN A 1 199 ? -7.513 -10.742 -5.529 1.00 91.75 199 GLN A C 1
ATOM 1553 O O . GLN A 1 199 ? -8.516 -11.411 -5.317 1.00 91.75 199 GLN A O 1
ATOM 1558 N N . GLN A 1 200 ? -6.422 -10.871 -4.768 1.00 92.69 200 GLN A N 1
ATOM 1559 C CA . GLN A 1 200 ? -6.347 -11.861 -3.692 1.00 92.69 200 GLN A CA 1
ATOM 1560 C C . GLN A 1 200 ? -7.362 -11.581 -2.568 1.00 92.69 200 GLN A C 1
ATOM 1562 O O . GLN A 1 200 ? -7.963 -12.517 -2.045 1.00 92.69 200 GLN A O 1
ATOM 1567 N N . GLY A 1 201 ? -7.575 -10.312 -2.210 1.00 94.62 201 GLY A N 1
ATOM 1568 C CA . GLY A 1 201 ? -8.609 -9.917 -1.251 1.00 94.62 201 GLY A CA 1
ATOM 1569 C C . GLY A 1 201 ? -10.026 -10.185 -1.766 1.00 94.62 201 GLY A C 1
ATOM 1570 O O . GLY A 1 201 ? -10.899 -10.540 -0.981 1.00 94.62 201 GLY A O 1
ATOM 1571 N N . ILE A 1 202 ? -10.254 -10.072 -3.080 1.00 95.06 202 ILE A N 1
ATOM 1572 C CA . ILE A 1 202 ? -11.524 -10.464 -3.713 1.00 95.06 202 ILE A CA 1
ATOM 1573 C C . ILE A 1 202 ? -11.706 -11.985 -3.658 1.00 95.06 202 ILE A C 1
ATOM 1575 O O . ILE A 1 202 ? -12.771 -12.458 -3.269 1.00 95.06 202 ILE A O 1
ATOM 1579 N N . ASP A 1 203 ? -10.674 -12.750 -4.011 1.00 95.50 203 ASP A N 1
ATOM 1580 C CA . ASP A 1 203 ? -10.721 -14.217 -4.028 1.00 95.50 203 ASP A CA 1
ATOM 1581 C C . ASP A 1 203 ? -11.023 -14.799 -2.635 1.00 95.50 203 ASP A C 1
ATOM 1583 O O . ASP A 1 203 ? -11.712 -15.811 -2.520 1.00 95.50 203 ASP A O 1
ATOM 1587 N N . ASN A 1 204 ? -10.534 -14.140 -1.579 1.00 97.00 204 ASN A N 1
ATOM 1588 C CA . ASN A 1 204 ? -10.707 -14.539 -0.180 1.00 97.00 204 ASN A CA 1
ATOM 1589 C C . ASN A 1 204 ? -11.783 -13.714 0.555 1.00 97.00 204 ASN A C 1
ATOM 1591 O O . ASN A 1 204 ? -11.792 -13.661 1.786 1.00 97.00 204 ASN A O 1
ATOM 1595 N N . ILE A 1 205 ? -12.681 -13.034 -0.166 1.00 97.75 205 ILE A N 1
ATOM 1596 C CA . ILE A 1 205 ? -13.585 -12.046 0.442 1.00 97.75 205 ILE A CA 1
ATOM 1597 C C . ILE A 1 205 ? -14.478 -12.634 1.541 1.00 97.75 205 ILE A C 1
ATOM 1599 O O . ILE A 1 205 ? -14.722 -11.968 2.544 1.00 97.75 205 ILE A O 1
ATOM 1603 N N . ASP A 1 206 ? -14.917 -13.885 1.392 1.00 98.38 206 ASP A N 1
ATOM 1604 C CA . ASP A 1 206 ? -15.808 -14.540 2.352 1.00 98.38 206 ASP A CA 1
ATOM 1605 C C . ASP A 1 206 ? -15.138 -14.715 3.726 1.00 98.38 206 ASP A C 1
ATOM 1607 O O . ASP A 1 206 ? -15.727 -14.372 4.752 1.00 98.38 206 ASP A O 1
ATOM 1611 N N . GLU A 1 207 ? -13.883 -15.182 3.765 1.00 98.50 207 GLU A N 1
ATOM 1612 C CA . GLU A 1 207 ? -13.146 -15.327 5.029 1.00 98.50 207 GLU A CA 1
ATOM 1613 C C . GLU A 1 207 ? -12.774 -13.966 5.640 1.00 98.50 207 GLU A C 1
ATOM 1615 O O . GLU A 1 207 ? -12.744 -13.816 6.862 1.00 98.50 207 GLU A O 1
ATOM 1620 N N . ILE A 1 208 ? -12.535 -12.951 4.804 1.00 98.62 208 ILE A N 1
ATOM 1621 C CA . ILE A 1 208 ? -12.236 -11.589 5.259 1.00 98.62 208 ILE A CA 1
ATOM 1622 C C . ILE A 1 208 ? -13.477 -10.947 5.888 1.00 98.62 208 ILE A C 1
ATOM 1624 O O . ILE A 1 208 ? -13.358 -10.303 6.932 1.00 98.62 208 ILE A O 1
ATOM 1628 N N . ILE A 1 209 ? -14.657 -11.131 5.286 1.00 98.50 209 ILE A N 1
ATOM 1629 C CA . ILE A 1 209 ? -15.935 -10.646 5.828 1.00 98.50 209 ILE A CA 1
ATOM 1630 C C . ILE A 1 209 ? -16.204 -11.257 7.203 1.00 98.50 209 ILE A C 1
ATOM 1632 O O . ILE A 1 209 ? -16.618 -10.532 8.101 1.00 98.50 209 ILE A O 1
ATOM 1636 N N . GLU A 1 210 ? -15.941 -12.552 7.386 1.00 98.38 210 GLU A N 1
ATOM 1637 C CA . GLU A 1 210 ? -16.149 -13.222 8.676 1.00 98.38 210 GLU A CA 1
ATOM 1638 C C . GLU A 1 210 ? -15.194 -12.700 9.768 1.00 98.38 210 GLU A C 1
ATOM 1640 O O . GLU A 1 210 ? -15.562 -12.613 10.939 1.00 98.38 210 GLU A O 1
ATOM 1645 N N . ALA A 1 211 ? -13.963 -12.322 9.404 1.00 98.38 211 ALA A N 1
ATOM 1646 C CA . ALA A 1 211 ? -12.956 -11.841 10.354 1.00 98.38 211 ALA A CA 1
ATOM 1647 C C . ALA A 1 211 ? -13.060 -10.332 10.684 1.00 98.38 211 ALA A C 1
ATOM 1649 O O . ALA A 1 211 ? -12.591 -9.886 11.747 1.00 98.38 211 ALA A O 1
ATOM 1650 N N . ALA A 1 212 ? -13.623 -9.528 9.778 1.00 98.44 212 ALA A N 1
ATOM 1651 C CA . ALA A 1 212 ? -13.716 -8.070 9.877 1.00 98.44 212 ALA A CA 1
ATOM 1652 C C . ALA A 1 212 ? -15.074 -7.591 10.417 1.00 98.44 212 ALA A C 1
ATOM 1654 O O . ALA A 1 212 ? -16.080 -8.283 10.353 1.00 98.44 212 ALA A O 1
ATOM 1655 N N . ASP A 1 213 ? -15.115 -6.362 10.932 1.00 98.69 213 ASP A N 1
ATOM 1656 C CA . ASP A 1 213 ? -16.362 -5.718 11.376 1.00 98.69 213 ASP A CA 1
ATOM 1657 C C . ASP A 1 213 ? -17.045 -4.933 10.238 1.00 98.69 213 ASP A C 1
ATOM 1659 O O . ASP A 1 213 ? -18.194 -4.502 10.351 1.00 98.69 213 ASP A O 1
ATOM 1663 N N . GLY A 1 214 ? -16.327 -4.725 9.133 1.00 98.44 214 GLY A N 1
ATOM 1664 C CA . GLY A 1 214 ? -16.820 -4.067 7.935 1.00 98.44 214 GLY A CA 1
ATOM 1665 C C . GLY A 1 214 ? -15.831 -4.162 6.778 1.00 98.44 214 GLY A C 1
ATOM 1666 O O . GLY A 1 214 ? -14.671 -4.534 6.946 1.00 98.44 214 GLY A O 1
ATOM 1667 N N . ILE A 1 215 ? -16.297 -3.789 5.588 1.00 98.25 215 ILE A N 1
ATOM 1668 C CA . ILE A 1 215 ? -15.500 -3.781 4.359 1.00 98.25 215 ILE A CA 1
ATOM 1669 C C . ILE A 1 215 ? -15.437 -2.362 3.793 1.00 98.25 215 ILE A C 1
ATOM 1671 O O . ILE A 1 215 ? -16.428 -1.627 3.806 1.00 98.25 215 ILE A O 1
ATOM 1675 N N . MET A 1 216 ? -14.280 -1.984 3.256 1.00 98.12 216 MET A N 1
ATOM 1676 C CA . MET A 1 216 ? -14.080 -0.760 2.487 1.00 98.12 216 MET A CA 1
ATOM 1677 C C . MET A 1 216 ? -13.684 -1.115 1.050 1.00 98.12 216 MET A C 1
ATOM 1679 O O . MET A 1 216 ? -12.652 -1.734 0.812 1.00 98.12 216 MET A O 1
ATOM 1683 N N . ILE A 1 217 ? -14.514 -0.711 0.084 1.00 96.38 217 ILE A N 1
ATOM 1684 C CA . ILE A 1 217 ? -14.298 -1.000 -1.340 1.00 96.38 217 ILE A CA 1
ATOM 1685 C C . ILE A 1 217 ? -13.448 0.104 -1.974 1.00 96.38 217 ILE A C 1
ATOM 1687 O O . ILE A 1 217 ? -13.947 1.191 -2.298 1.00 96.38 217 ILE A O 1
ATOM 1691 N N . ALA A 1 218 ? -12.168 -0.184 -2.180 1.00 94.62 218 ALA A N 1
ATOM 1692 C CA . ALA A 1 218 ? -11.200 0.739 -2.753 1.00 94.62 218 ALA A CA 1
ATOM 1693 C C . ALA A 1 218 ? -11.172 0.617 -4.285 1.00 94.62 218 ALA A C 1
ATOM 1695 O O . ALA A 1 218 ? -10.272 0.054 -4.894 1.00 94.62 218 ALA A O 1
ATOM 1696 N N . ARG A 1 219 ? -12.210 1.157 -4.936 1.00 94.00 219 ARG A N 1
ATOM 1697 C CA . ARG A 1 219 ? -12.399 1.057 -6.400 1.00 94.00 219 ARG A CA 1
ATOM 1698 C C . ARG A 1 219 ? -11.231 1.597 -7.234 1.00 94.00 219 ARG A C 1
ATOM 1700 O O . ARG A 1 219 ? -11.118 1.208 -8.386 1.00 94.00 219 ARG A O 1
ATOM 1707 N N . GLY A 1 220 ? -10.451 2.537 -6.693 1.00 89.19 220 GLY A N 1
ATOM 1708 C CA . GLY A 1 220 ? -9.284 3.098 -7.377 1.00 89.19 220 GLY A CA 1
ATOM 1709 C C . GLY A 1 220 ? -8.179 2.058 -7.504 1.00 89.19 220 GLY A C 1
ATOM 1710 O O . GLY A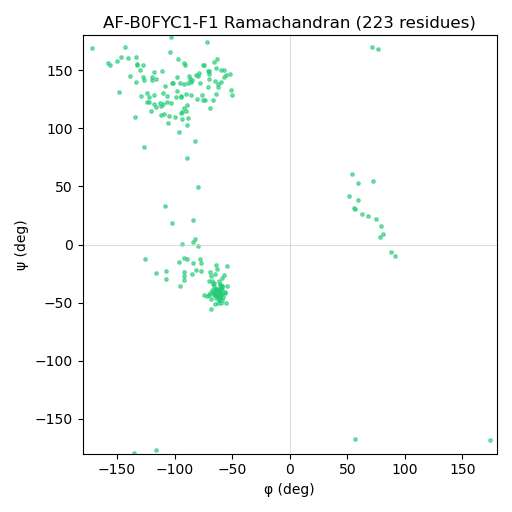 1 220 ? -7.788 1.736 -8.618 1.00 89.19 220 GLY A O 1
ATOM 1711 N N . ASP A 1 221 ? -7.770 1.483 -6.375 1.00 89.00 221 ASP A N 1
ATOM 1712 C CA . ASP A 1 221 ? -6.753 0.432 -6.301 1.00 89.00 221 ASP A CA 1
ATOM 1713 C C . ASP A 1 221 ? -7.190 -0.829 -7.062 1.00 89.00 221 ASP A C 1
ATOM 1715 O O . ASP A 1 221 ? -6.458 -1.321 -7.912 1.00 89.00 221 ASP A O 1
ATOM 1719 N N . MET A 1 222 ? -8.448 -1.259 -6.900 1.00 89.00 222 MET A N 1
ATOM 1720 C CA . MET A 1 222 ? -8.992 -2.384 -7.679 1.00 89.00 222 MET A CA 1
ATOM 1721 C C . MET A 1 222 ? -9.064 -2.119 -9.190 1.00 89.00 222 MET A C 1
ATOM 1723 O O . MET A 1 222 ? -9.194 -3.059 -9.959 1.00 89.00 222 MET A O 1
ATOM 1727 N N . GLY A 1 223 ? -9.069 -0.857 -9.629 1.00 88.94 223 GLY A N 1
ATOM 1728 C CA . GLY A 1 223 ? -9.039 -0.522 -11.054 1.00 88.94 223 GLY A CA 1
ATOM 1729 C C . GLY A 1 223 ? -7.646 -0.642 -11.673 1.00 88.94 223 GLY A C 1
ATOM 1730 O O . GLY A 1 223 ? -7.526 -0.566 -12.895 1.00 88.94 223 GLY A O 1
ATOM 1731 N N . ILE A 1 224 ? -6.614 -0.771 -10.835 1.00 87.75 224 ILE A N 1
ATOM 1732 C CA . ILE A 1 224 ? -5.218 -0.981 -11.229 1.00 87.75 224 ILE A CA 1
ATOM 1733 C C . ILE A 1 224 ? -4.903 -2.486 -11.299 1.00 87.75 224 ILE A C 1
ATOM 1735 O O . ILE A 1 224 ? -4.049 -2.885 -12.089 1.00 87.75 224 ILE A O 1
ATOM 1739 N N . GLU A 1 225 ? -5.579 -3.294 -10.478 1.00 82.81 225 GLU A N 1
ATOM 1740 C CA . GLU A 1 225 ? -5.439 -4.75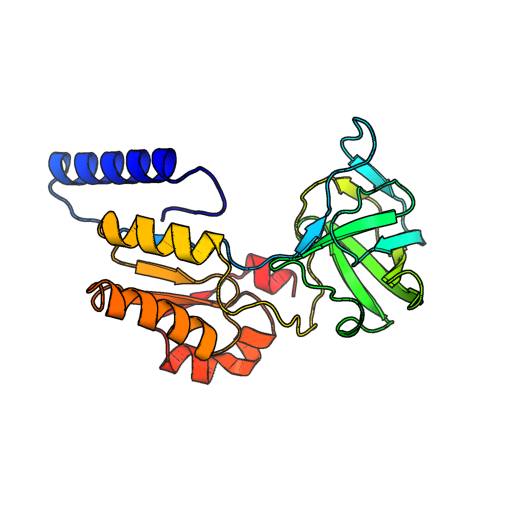7 -10.389 1.00 82.81 225 GLU A CA 1
ATOM 1741 C C . GLU A 1 225 ? -6.164 -5.549 -11.484 1.00 82.81 225 GLU A C 1
ATOM 1743 O O . GLU A 1 225 ? -7.168 -5.094 -12.077 1.00 82.81 225 GLU A O 1
#

Radius of gyration: 19.44 Å; Cα contacts (8 Å, |Δi|>4): 478; chains: 1; bounding box: 44×39×53 Å

Secondary struct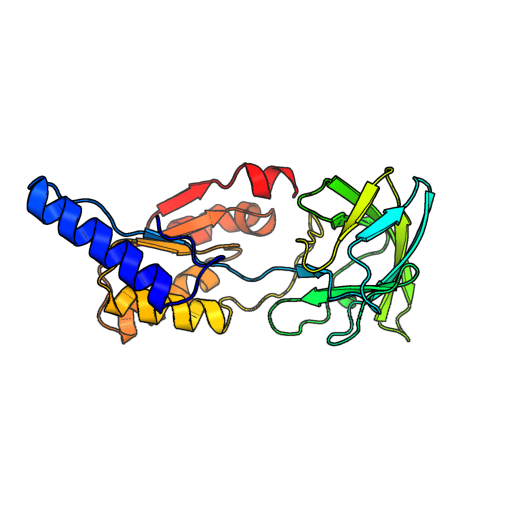ure (DSSP, 8-state):
-EETTSS-HHHHHHHHHHHHHHHHHHT-----EEE-----EEE-PBSTT--EEEE-TT-EEEEE-STTPPB-SSEEEEEEGGG--TTTTPPTT-EEEETTTTEEEEEEEEETTTTEEEEEE-SSEEEETT-EEE-TT------SS-HHHHHHHHHHHHTT-SEEEETT--SHHHHHHHHHHHHHTT-TTSEEEEEE-SHHHHHTHHHHHHHSSEEEE-TTGGGT-

Sequence (225 aa):
RFNFSHGDHQEQGDRMATVRRAEEIAGKKVGFLLDTKGPEIRTELFEDDAKEYAYTTGDKLRVATKQGIKSTKEVIALNVAGGLDVFDDVEVGKQILVDDGKLGLTVVEKDAVNREFVVLVENDGVIAKQKGVNIPYTKIPFPALAERDNADIRFGLEQGLNFIAISFVRTAKDVEVVRNICKETGNDHVQLFAKIENQQGIDNIDEIIEAADGIMIARGDMGIE

Organism: Streptococcus suis (NCBI:txid1307)

InterPro domains:
  IPR001697 Pyruvate kinase [PR01050] (28-44)
  IPR001697 Pyruvate kinase [PR01050] (161-175)
  IPR001697 Pyruvate kinase [PR01050] (192-218)
  IPR001697 Pyruvate kinase [PR01050] (219-225)
  IPR001697 Pyruvate kinase [PTHR11817] (1-225)
  IPR011037 Pyruvate kinase-like, insert domain superfamily [SSF50800] (39-141)
  IPR015793 Pyruvate kinase, barrel [PF00224] (1-225)
  IPR015806 Pyruvate kinase, insert domain superfamily [G3DSA:2.40.33.10] (39-143)
  IPR015813 Pyruvate/Phosphoenolpyruvate kinase-like domain superfamily [SSF51621] (1-225)
  IPR040442 Pyruvate kinase-like domain superfamily [G3DSA:3.20.20.60] (1-225)